Protein AF-A0A914Y4D6-F1 (afdb_monomer_lite)

Secondary structure (DSSP, 8-state):
--HHHHHHHHHHHHHHHHT-GGGTTTS-HHHHHHHHHHHHHHHTT----HHHHHHHHTTSTT--THHHHSEEEEE----------------------------------------PPP-------------EEEE-HHHHIIIIIHHHHHHHHHHHH-TTTTT--PPPPPPP---S--S-SSEEEETTEEE----TT-----SSPPP---TTS--TTTHHHHHHHHHHHTS-------

Foldseek 3Di:
DDPLLVLQLVLLLVCCVVPVVVQVVVADSVLSSLLSSCLSCVLVVVPDDSVNSVVVQCPDPPRDPCNFFWGFDDWDPDPPPPPPDPDDDDDDDDDDDDDDDDDDDDDDDDDDDDDDDDDDDDDDPDPPHTPTDTGGSVCCSVPPVCVSCVVVVCCSSCVPVPVDDDDRDDDDDPPPDPDDCWDDPDPPDIDHDDDPPDDDPDPDDDDDDDPVDDVVPCPVVVVVVVVVVPPPPPPDDD

Radius of gyration: 32.29 Å; chains: 1; bounding box: 92×54×81 Å

Sequence (238 aa):
MEEKARRKAWTLFEHIIRDESDLMRGRHIDQNIMCCLYIISKVSSINLPMHEILYHYRHQPQAVSRIYRNVLIAYSNSPTPATGDDGASRDSVSSVSQQSATNTTTAVLRSGSTMPAPGMTSAPPTPEPATAEYHDLITYYNRIFVKKVENFVKRLAFPEETNSRIPLLSVPTIRCNTLSPRRTITPTMIVTPLGSTQPPSSPSRPMRFQVNRSPAKDLHHINAVIRQSAQPYRIAPF

Organism: NCBI:txid310955

Structure (mmCIF, N/CA/C/O backbone):
data_AF-A0A914Y4D6-F1
#
_entry.id   AF-A0A914Y4D6-F1
#
loop_
_atom_site.group_PDB
_atom_site.id
_atom_site.type_symbol
_atom_site.label_atom_id
_atom_site.label_alt_id
_atom_site.label_comp_id
_atom_site.label_asym_id
_atom_site.label_entity_id
_atom_site.label_seq_id
_atom_site.pdbx_PDB_ins_code
_atom_site.Cartn_x
_atom_site.Cartn_y
_atom_site.Cartn_z
_atom_site.occupancy
_atom_site.B_iso_or_equiv
_atom_site.auth_seq_id
_atom_site.auth_comp_id
_atom_site.auth_asym_id
_atom_site.auth_atom_id
_atom_site.pdbx_PDB_model_num
ATOM 1 N N . MET A 1 1 ? 7.503 10.803 6.459 1.00 75.19 1 MET A N 1
ATOM 2 C CA . MET A 1 1 ? 6.401 10.149 7.203 1.00 75.19 1 MET A CA 1
ATOM 3 C C . MET A 1 1 ? 6.882 9.867 8.617 1.00 75.19 1 MET A C 1
ATOM 5 O O . MET A 1 1 ? 7.971 9.324 8.760 1.00 75.19 1 MET A O 1
ATOM 9 N N . GLU A 1 2 ? 6.112 10.260 9.631 1.00 86.25 2 GLU A N 1
ATOM 10 C CA . GLU A 1 2 ? 6.433 10.025 11.047 1.00 86.25 2 GLU A CA 1
ATOM 11 C C . GLU A 1 2 ? 6.490 8.521 11.376 1.00 86.25 2 GLU A C 1
ATOM 13 O O . GLU A 1 2 ? 5.819 7.705 10.736 1.00 86.25 2 GLU A O 1
ATOM 18 N N . GLU A 1 3 ? 7.259 8.131 12.394 1.00 88.38 3 GLU A N 1
ATOM 19 C CA . GLU A 1 3 ? 7.426 6.728 12.779 1.00 88.38 3 GLU A CA 1
ATOM 20 C C . GLU A 1 3 ? 6.101 6.034 13.136 1.00 88.38 3 GLU A C 1
ATOM 22 O O . GLU A 1 3 ? 5.875 4.890 12.726 1.00 88.38 3 GLU A O 1
ATOM 27 N N . LYS A 1 4 ? 5.192 6.721 13.836 1.00 89.12 4 LYS A N 1
ATOM 28 C CA . LYS A 1 4 ? 3.870 6.178 14.179 1.00 89.12 4 LYS A CA 1
ATOM 29 C C . LYS A 1 4 ? 3.040 5.877 12.928 1.00 89.12 4 LYS A C 1
ATOM 31 O O . LYS A 1 4 ? 2.466 4.794 12.822 1.00 89.12 4 LYS A O 1
ATOM 36 N N . ALA A 1 5 ? 3.025 6.791 11.957 1.00 91.38 5 ALA A N 1
ATOM 37 C CA . ALA A 1 5 ? 2.352 6.591 10.674 1.00 91.38 5 ALA A CA 1
ATOM 38 C C . ALA A 1 5 ? 2.997 5.452 9.868 1.00 91.38 5 ALA A C 1
ATOM 40 O O . ALA A 1 5 ? 2.290 4.614 9.314 1.00 91.38 5 ALA A O 1
ATOM 41 N N . ARG A 1 6 ? 4.330 5.337 9.887 1.00 92.12 6 ARG A N 1
ATOM 42 C CA . ARG A 1 6 ? 5.045 4.216 9.259 1.00 92.12 6 ARG A CA 1
ATOM 43 C C . ARG A 1 6 ? 4.629 2.866 9.854 1.00 92.12 6 ARG A C 1
ATOM 45 O O . ARG A 1 6 ? 4.367 1.929 9.105 1.00 92.12 6 ARG A O 1
ATOM 52 N N . ARG A 1 7 ? 4.518 2.762 11.184 1.00 93.12 7 ARG A N 1
ATOM 53 C CA . ARG A 1 7 ? 4.044 1.536 11.857 1.00 93.12 7 ARG A CA 1
ATOM 54 C C . ARG A 1 7 ? 2.579 1.231 11.540 1.00 93.12 7 ARG A C 1
ATOM 56 O O . ARG A 1 7 ? 2.245 0.071 11.319 1.00 93.12 7 ARG A O 1
ATOM 63 N N . LYS A 1 8 ? 1.713 2.248 11.447 1.00 94.31 8 LYS A N 1
ATOM 64 C CA . LYS A 1 8 ? 0.321 2.078 10.988 1.00 94.31 8 LYS A CA 1
ATOM 65 C C . LYS A 1 8 ? 0.253 1.557 9.548 1.00 94.31 8 LYS A C 1
ATOM 67 O O . LYS A 1 8 ? -0.469 0.602 9.293 1.00 94.31 8 LYS A O 1
ATOM 72 N N . ALA A 1 9 ? 1.038 2.124 8.630 1.00 95.75 9 ALA A N 1
ATOM 73 C CA . ALA A 1 9 ? 1.110 1.662 7.242 1.00 95.75 9 ALA A CA 1
ATOM 74 C C . ALA A 1 9 ? 1.593 0.214 7.142 1.00 95.75 9 ALA A C 1
ATOM 76 O O . ALA A 1 9 ? 1.011 -0.568 6.396 1.00 95.75 9 ALA A O 1
ATOM 77 N N . TRP A 1 10 ? 2.596 -0.159 7.940 1.00 95.94 10 TRP A N 1
ATOM 78 C CA . TRP A 1 10 ? 3.051 -1.543 8.034 1.00 95.94 10 TRP A CA 1
ATOM 79 C C . TRP A 1 10 ? 1.973 -2.482 8.593 1.00 95.94 10 TRP A C 1
ATOM 81 O O . TRP A 1 10 ? 1.716 -3.530 8.014 1.00 95.94 10 TRP A O 1
ATOM 91 N N . THR A 1 11 ? 1.295 -2.079 9.670 1.00 96.00 11 THR A N 1
ATOM 92 C CA . THR A 1 11 ? 0.218 -2.868 10.294 1.00 96.00 11 THR A CA 1
ATOM 93 C C . THR A 1 11 ? -0.946 -3.095 9.325 1.00 96.00 11 THR A C 1
ATOM 95 O O . THR A 1 11 ? -1.451 -4.205 9.206 1.00 96.00 11 THR A O 1
ATOM 98 N N . LEU A 1 12 ? -1.336 -2.060 8.574 1.00 97.19 12 LEU A N 1
ATOM 99 C CA . LEU A 1 12 ? -2.331 -2.177 7.510 1.00 97.19 12 LEU A CA 1
ATOM 100 C C . LEU A 1 12 ? -1.866 -3.123 6.399 1.00 97.19 12 LEU A C 1
ATOM 102 O O . LEU A 1 12 ? -2.631 -3.965 5.945 1.00 97.19 12 LEU A O 1
ATOM 106 N N . PHE A 1 13 ? -0.623 -2.983 5.950 1.00 97.69 13 PHE A N 1
ATOM 107 C CA . PHE A 1 13 ? -0.095 -3.818 4.882 1.00 97.69 13 PHE A CA 1
ATOM 108 C C . PHE A 1 13 ? -0.037 -5.302 5.270 1.00 97.69 13 PHE A C 1
ATOM 110 O O . PHE A 1 13 ? -0.376 -6.167 4.467 1.00 97.69 13 PHE A O 1
ATOM 117 N N . GLU A 1 14 ? 0.332 -5.600 6.512 1.00 95.94 14 GLU A N 1
ATOM 118 C CA . GLU A 1 14 ? 0.323 -6.964 7.033 1.00 95.94 14 GLU A CA 1
ATOM 119 C C . GLU A 1 14 ? -1.101 -7.546 7.097 1.00 95.94 14 GLU A C 1
ATOM 121 O O . GLU A 1 14 ? -1.318 -8.670 6.641 1.00 95.94 14 GLU A O 1
ATOM 126 N N . HIS A 1 15 ? -2.083 -6.763 7.559 1.00 96.31 15 HIS A N 1
ATOM 127 C CA . HIS A 1 15 ? -3.499 -7.144 7.511 1.00 96.31 15 HIS A CA 1
ATOM 128 C C . HIS A 1 15 ? -3.972 -7.434 6.079 1.00 96.31 15 HIS A C 1
ATOM 130 O O . HIS A 1 15 ? -4.677 -8.412 5.856 1.00 96.31 15 HIS A O 1
ATOM 136 N N . ILE A 1 16 ? -3.530 -6.656 5.084 1.00 97.38 16 ILE A N 1
ATOM 137 C CA . ILE A 1 16 ? -3.868 -6.918 3.677 1.00 97.38 16 ILE A CA 1
ATOM 138 C C . ILE A 1 16 ? -3.337 -8.273 3.210 1.00 97.38 16 ILE A C 1
ATOM 140 O O . ILE A 1 16 ? -4.048 -9.016 2.542 1.00 97.38 16 ILE A O 1
ATOM 144 N N . ILE A 1 17 ? -2.092 -8.604 3.555 1.00 96.19 17 ILE A N 1
ATOM 145 C CA . ILE A 1 17 ? -1.498 -9.884 3.161 1.00 96.19 17 ILE A CA 1
ATOM 146 C C . ILE A 1 17 ? -2.217 -11.057 3.841 1.00 96.19 17 ILE A C 1
ATOM 148 O O . ILE A 1 17 ? -2.388 -12.101 3.213 1.00 96.19 17 ILE A O 1
ATOM 152 N N . ARG A 1 18 ? -2.616 -10.900 5.108 1.00 95.12 18 ARG A N 1
ATOM 153 C CA . ARG A 1 18 ? -3.214 -11.976 5.907 1.00 95.12 18 ARG A CA 1
ATOM 154 C C . ARG A 1 18 ? -4.705 -12.172 5.638 1.00 95.12 18 ARG A C 1
ATOM 156 O O . ARG A 1 18 ? -5.130 -13.303 5.432 1.00 95.12 18 ARG A O 1
ATOM 163 N N . ASP A 1 19 ? -5.471 -11.087 5.650 1.00 95.38 19 ASP A N 1
ATOM 164 C CA . ASP A 1 19 ? -6.931 -11.120 5.761 1.00 95.38 19 ASP A CA 1
ATOM 165 C C . ASP A 1 19 ? -7.632 -10.600 4.489 1.00 95.38 19 ASP A C 1
ATOM 167 O O . ASP A 1 19 ? -8.683 -11.111 4.119 1.00 95.38 19 ASP A O 1
ATOM 171 N N . GLU A 1 20 ? -7.029 -9.655 3.754 1.00 95.94 20 GLU A N 1
ATOM 172 C CA . GLU A 1 20 ? -7.567 -9.111 2.486 1.00 95.94 20 GLU A CA 1
ATOM 173 C C . GLU A 1 20 ? -6.754 -9.572 1.262 1.00 95.94 20 GLU A C 1
ATOM 175 O O . GLU A 1 20 ? -6.434 -8.791 0.358 1.00 95.94 20 GLU A O 1
ATOM 180 N N . SER A 1 21 ? -6.416 -10.866 1.219 1.00 94.88 21 SER A N 1
ATOM 181 C CA . SER A 1 21 ? -5.538 -11.456 0.193 1.00 94.88 21 SER A CA 1
ATOM 182 C C . SER A 1 21 ? -6.037 -11.275 -1.254 1.00 94.88 21 SER A C 1
ATOM 184 O O . SER A 1 21 ? -5.236 -11.266 -2.192 1.00 94.88 21 SER A O 1
ATOM 186 N N . ASP A 1 22 ? -7.330 -11.009 -1.459 1.00 94.06 22 ASP A N 1
ATOM 187 C CA . ASP A 1 22 ? -7.900 -10.616 -2.756 1.00 94.06 22 ASP A CA 1
ATOM 188 C C . ASP A 1 22 ? -7.247 -9.354 -3.343 1.00 94.06 22 ASP A C 1
ATOM 190 O O . ASP A 1 22 ? -7.132 -9.208 -4.565 1.00 94.06 22 ASP A O 1
ATOM 194 N N . LEU A 1 23 ? -6.791 -8.421 -2.500 1.00 96.38 23 LEU A N 1
ATOM 195 C CA . LEU A 1 23 ? -6.058 -7.233 -2.947 1.00 96.38 23 LEU A CA 1
ATOM 196 C C . LEU A 1 23 ? -4.698 -7.598 -3.555 1.00 96.38 23 LEU A C 1
ATOM 198 O O . LEU A 1 23 ? -4.180 -6.846 -4.379 1.00 96.38 23 LEU A O 1
ATOM 202 N N . MET A 1 24 ? -4.147 -8.762 -3.212 1.00 96.69 24 MET A N 1
ATOM 203 C CA . MET A 1 24 ? -2.891 -9.281 -3.760 1.00 96.69 24 MET A CA 1
ATOM 204 C C . MET A 1 24 ? -3.100 -10.092 -5.046 1.00 96.69 24 MET A C 1
ATOM 206 O O . MET A 1 24 ? -2.188 -10.198 -5.867 1.00 96.69 24 MET A O 1
ATOM 210 N N . ARG A 1 25 ? -4.296 -10.654 -5.262 1.00 94.19 25 ARG A N 1
ATOM 211 C CA . ARG A 1 25 ? -4.576 -11.530 -6.407 1.00 94.19 25 ARG A CA 1
ATOM 212 C C . ARG A 1 25 ? -4.435 -10.786 -7.739 1.00 94.19 25 ARG A C 1
ATOM 214 O O . ARG A 1 25 ? -5.207 -9.881 -8.045 1.00 94.19 25 ARG A O 1
ATOM 221 N N . GLY A 1 26 ? -3.468 -11.210 -8.556 1.00 93.81 26 GLY A N 1
ATOM 222 C CA . GLY A 1 26 ? -3.199 -10.619 -9.876 1.00 93.81 26 GLY A CA 1
ATOM 223 C C . GLY A 1 26 ? -2.676 -9.178 -9.828 1.00 93.81 26 GLY A C 1
ATOM 224 O O . GLY A 1 26 ? -2.685 -8.490 -10.849 1.00 93.81 26 GLY A O 1
ATOM 225 N N . ARG A 1 27 ? -2.240 -8.710 -8.652 1.00 96.31 27 ARG A N 1
ATOM 226 C CA . ARG A 1 27 ? -1.751 -7.349 -8.412 1.00 96.31 27 ARG A CA 1
ATOM 227 C C . ARG A 1 27 ? -0.325 -7.370 -7.878 1.00 96.31 27 ARG A C 1
ATOM 229 O O . ARG A 1 27 ? 0.125 -8.331 -7.261 1.00 96.31 27 ARG A O 1
ATOM 236 N N . HIS A 1 28 ? 0.406 -6.296 -8.147 1.00 97.31 28 HIS A N 1
ATOM 237 C CA . HIS A 1 28 ? 1.783 -6.146 -7.700 1.00 97.31 28 HIS A CA 1
ATOM 238 C C . HIS A 1 28 ? 1.815 -5.687 -6.239 1.00 97.31 28 HIS A C 1
ATOM 240 O O . HIS A 1 28 ? 1.086 -4.774 -5.857 1.00 97.31 28 HIS A O 1
ATOM 246 N N . ILE A 1 29 ? 2.709 -6.256 -5.432 1.00 97.31 29 ILE A N 1
ATOM 247 C CA . ILE A 1 29 ? 2.857 -5.918 -4.009 1.00 97.31 29 ILE A CA 1
ATOM 248 C C . ILE A 1 29 ? 3.051 -4.410 -3.773 1.00 97.31 29 ILE A C 1
ATOM 250 O O . ILE A 1 29 ? 2.370 -3.822 -2.932 1.00 97.31 29 ILE A O 1
ATOM 254 N N . ASP A 1 30 ? 3.888 -3.762 -4.589 1.00 97.69 30 ASP A N 1
ATOM 255 C CA . ASP A 1 30 ? 4.139 -2.318 -4.503 1.00 97.69 30 ASP A CA 1
ATOM 256 C C . ASP A 1 30 ? 2.875 -1.465 -4.701 1.00 97.69 30 ASP A C 1
ATOM 258 O O . ASP A 1 30 ? 2.795 -0.381 -4.128 1.00 97.69 30 ASP A O 1
ATOM 262 N N . GLN A 1 31 ? 1.865 -1.936 -5.451 1.00 98.00 31 GLN A N 1
ATOM 263 C CA . GLN A 1 31 ? 0.586 -1.220 -5.596 1.00 98.00 31 GLN A CA 1
ATOM 264 C C . GLN A 1 31 ? -0.093 -1.082 -4.233 1.00 98.00 31 GLN A C 1
ATOM 266 O O . GLN A 1 31 ? -0.465 0.019 -3.829 1.00 98.00 31 GLN A O 1
ATOM 271 N N . ASN A 1 32 ? -0.182 -2.188 -3.491 1.00 98.19 32 ASN A N 1
ATOM 272 C CA . ASN A 1 32 ? -0.775 -2.199 -2.159 1.00 98.19 32 ASN A CA 1
ATOM 273 C C . ASN A 1 32 ? 0.080 -1.419 -1.153 1.00 98.19 32 ASN A C 1
ATOM 275 O O . ASN A 1 32 ? -0.476 -0.664 -0.361 1.00 98.19 32 ASN A O 1
ATOM 279 N N . ILE A 1 33 ? 1.414 -1.505 -1.227 1.00 97.62 33 ILE A N 1
ATOM 280 C CA . ILE A 1 33 ? 2.306 -0.707 -0.365 1.00 97.62 33 ILE A CA 1
ATOM 281 C C . ILE A 1 33 ? 2.092 0.796 -0.598 1.00 97.62 33 ILE A C 1
ATOM 283 O O . ILE A 1 33 ? 1.900 1.542 0.364 1.00 97.62 33 ILE A O 1
ATOM 287 N N . MET A 1 34 ? 2.079 1.255 -1.854 1.00 98.12 34 MET A N 1
ATOM 288 C CA . MET A 1 34 ? 1.842 2.666 -2.182 1.00 98.12 34 MET A CA 1
ATOM 289 C C . MET A 1 34 ? 0.457 3.135 -1.710 1.00 98.12 34 MET A C 1
ATOM 291 O O . MET A 1 34 ? 0.343 4.214 -1.126 1.00 98.12 34 MET A O 1
ATOM 295 N N . CYS A 1 35 ? -0.584 2.311 -1.876 1.00 98.38 35 CYS A N 1
ATOM 296 C CA . CYS A 1 35 ? -1.924 2.613 -1.371 1.00 98.38 35 CYS A CA 1
ATOM 297 C C . CYS A 1 35 ? -1.989 2.670 0.169 1.00 98.38 35 CYS A C 1
ATOM 299 O O . CYS A 1 35 ? -2.630 3.577 0.707 1.00 98.38 35 CYS A O 1
ATOM 301 N N . CYS A 1 36 ? -1.289 1.780 0.885 1.00 98.00 36 CYS A N 1
ATOM 302 C CA . CYS A 1 36 ? -1.156 1.834 2.347 1.00 98.00 36 CYS A CA 1
ATOM 303 C C . CYS A 1 36 ? -0.508 3.142 2.805 1.00 98.00 36 CYS A C 1
ATOM 305 O O . CYS A 1 36 ? -1.011 3.804 3.715 1.00 98.00 36 CYS A O 1
ATOM 307 N N . LEU A 1 37 ? 0.597 3.538 2.164 1.00 97.12 37 LEU A N 1
ATOM 308 C CA . LEU A 1 37 ? 1.277 4.796 2.473 1.00 97.12 37 LEU A CA 1
ATOM 309 C C . LEU A 1 37 ? 0.354 5.994 2.244 1.00 97.12 37 LEU A C 1
ATOM 311 O O . LEU A 1 37 ? 0.339 6.914 3.064 1.00 97.12 37 LEU A O 1
ATOM 315 N N . TYR A 1 38 ? -0.439 5.970 1.172 1.00 97.56 38 TYR A N 1
ATOM 316 C CA . TYR A 1 38 ? -1.355 7.055 0.845 1.00 97.56 38 TYR A CA 1
ATOM 317 C C . TYR A 1 38 ? -2.502 7.172 1.857 1.00 97.56 38 TYR A C 1
ATOM 319 O O . TYR A 1 38 ? -2.686 8.236 2.449 1.00 97.56 38 TYR A O 1
ATOM 327 N N . ILE A 1 39 ? -3.242 6.089 2.129 1.00 96.94 39 ILE A N 1
ATOM 328 C CA . ILE A 1 39 ? -4.394 6.154 3.044 1.00 96.94 39 ILE A CA 1
ATOM 329 C C . ILE A 1 39 ? -3.978 6.516 4.470 1.00 96.94 39 ILE A C 1
ATOM 331 O O . ILE A 1 39 ? -4.639 7.333 5.109 1.00 96.94 39 ILE A O 1
ATOM 335 N N . ILE A 1 40 ? -2.851 5.979 4.948 1.00 95.88 40 ILE A N 1
ATOM 336 C CA . ILE A 1 40 ? -2.348 6.283 6.288 1.00 95.88 40 ILE A CA 1
ATOM 337 C C . ILE A 1 40 ? -1.865 7.728 6.380 1.00 95.88 40 ILE A C 1
ATOM 339 O O . ILE A 1 40 ? -2.120 8.386 7.389 1.00 95.88 40 ILE A O 1
ATOM 343 N N . SER A 1 41 ? -1.236 8.253 5.326 1.00 94.44 41 SER A N 1
ATOM 344 C CA . SER A 1 41 ? -0.888 9.675 5.250 1.00 94.44 41 SER A CA 1
ATOM 345 C C . SER A 1 41 ? -2.115 10.583 5.346 1.00 94.44 41 SER A C 1
ATOM 347 O O . SER A 1 41 ? -2.038 11.610 6.021 1.00 94.44 41 SER A O 1
ATOM 349 N N . LYS A 1 42 ? -3.237 10.204 4.712 1.00 93.00 42 LYS A N 1
ATOM 350 C CA . LYS A 1 42 ? -4.494 10.967 4.777 1.00 93.00 42 LYS A CA 1
ATOM 351 C C . LYS A 1 42 ? -5.095 10.966 6.180 1.00 93.00 42 LYS A C 1
ATOM 353 O O . LYS A 1 42 ? -5.360 12.033 6.716 1.00 93.00 42 LYS A O 1
ATOM 358 N N . VAL A 1 43 ? -5.266 9.796 6.800 1.00 92.44 43 VAL A N 1
ATOM 359 C CA . VAL A 1 43 ? -5.892 9.705 8.140 1.00 92.44 43 VAL A CA 1
ATOM 360 C C . VAL A 1 43 ? -4.983 10.187 9.273 1.00 92.44 43 VAL A C 1
ATOM 362 O O . VAL A 1 43 ? -5.461 10.435 10.372 1.00 92.44 43 VAL A O 1
ATOM 365 N N . SER A 1 44 ? -3.676 10.311 9.028 1.00 90.31 44 SER A N 1
ATOM 366 C CA . SER A 1 44 ? -2.721 10.871 9.998 1.00 90.31 44 SER A CA 1
ATOM 367 C C . SER A 1 44 ? -2.484 12.373 9.803 1.00 90.31 44 SER A C 1
ATOM 369 O O . SER A 1 44 ? -1.566 12.909 10.413 1.00 90.31 44 SER A O 1
ATOM 371 N N . SER A 1 45 ? -3.243 13.042 8.924 1.00 86.31 45 SER A N 1
ATOM 372 C CA . SER A 1 45 ? -3.099 14.474 8.603 1.00 86.31 45 SER A CA 1
ATOM 373 C C . SER A 1 45 ? -1.698 14.897 8.124 1.00 86.31 45 SER A C 1
ATOM 375 O O . SER A 1 45 ? -1.348 16.070 8.180 1.00 86.31 45 SER A O 1
ATOM 377 N N . ILE A 1 46 ? -0.899 13.953 7.608 1.00 86.56 46 ILE A N 1
ATOM 378 C CA . ILE A 1 46 ? 0.420 14.217 6.997 1.00 86.56 46 ILE A CA 1
ATOM 379 C C . ILE A 1 46 ? 0.243 14.750 5.563 1.00 86.56 46 ILE A C 1
ATOM 381 O O . ILE A 1 46 ? 1.137 15.398 5.031 1.00 86.56 46 ILE A O 1
ATOM 385 N N . ASN A 1 47 ? -0.914 14.486 4.939 1.00 83.62 47 ASN A N 1
ATOM 386 C CA . ASN A 1 47 ? -1.299 14.980 3.610 1.00 83.62 47 ASN A CA 1
ATOM 387 C C . ASN A 1 47 ? -0.276 14.694 2.494 1.00 83.62 47 ASN A C 1
ATOM 389 O O . ASN A 1 47 ? -0.114 15.494 1.581 1.00 83.62 47 ASN A O 1
ATOM 393 N N . LEU A 1 48 ? 0.389 13.534 2.526 1.00 91.94 48 LEU A N 1
ATOM 394 C CA . LEU A 1 48 ? 1.284 13.100 1.450 1.00 91.94 48 LEU A CA 1
ATOM 395 C C . LEU A 1 48 ? 0.468 12.740 0.190 1.00 91.94 48 LEU A C 1
ATOM 397 O O . LEU A 1 48 ? -0.278 11.753 0.220 1.00 91.94 48 LEU A O 1
ATOM 401 N N . PRO A 1 49 ? 0.573 13.497 -0.918 1.00 94.94 49 PRO A N 1
ATOM 402 C CA . PRO A 1 49 ? -0.212 13.228 -2.114 1.00 94.94 49 PRO A CA 1
ATOM 403 C C . PRO A 1 49 ? 0.346 12.026 -2.892 1.00 94.94 49 PRO A C 1
ATOM 405 O O . PRO A 1 49 ? 1.530 11.695 -2.819 1.00 94.94 49 PRO A O 1
ATOM 408 N N . MET A 1 50 ? -0.508 11.379 -3.693 1.00 95.88 50 MET A N 1
ATOM 409 C CA . MET A 1 50 ? -0.127 10.174 -4.446 1.00 95.88 50 MET A CA 1
ATOM 410 C C . MET A 1 50 ? 1.046 10.425 -5.411 1.00 95.88 50 MET A C 1
ATOM 412 O O . MET A 1 50 ? 1.879 9.544 -5.603 1.00 95.88 50 MET A O 1
ATOM 416 N N . HIS A 1 51 ? 1.148 11.620 -6.006 1.00 96.81 51 HIS A N 1
ATOM 417 C CA . HIS A 1 51 ? 2.227 11.925 -6.952 1.00 96.81 51 HIS A CA 1
ATOM 418 C C . HIS A 1 51 ? 3.616 11.918 -6.294 1.00 96.81 51 HIS A C 1
ATOM 420 O O . HIS A 1 51 ? 4.550 11.424 -6.920 1.00 96.81 51 HIS A O 1
ATOM 426 N N . GLU A 1 52 ? 3.739 12.360 -5.038 1.00 97.00 52 GLU A N 1
ATOM 427 C CA . GLU A 1 52 ? 4.993 12.317 -4.268 1.00 97.00 52 GLU A CA 1
ATOM 428 C C . GLU A 1 52 ? 5.399 10.875 -3.941 1.00 97.00 52 GLU A C 1
ATOM 430 O O . GLU A 1 52 ? 6.558 10.483 -4.093 1.00 97.00 52 GLU A O 1
ATOM 435 N N . ILE A 1 53 ? 4.426 10.034 -3.574 1.00 97.25 53 ILE A N 1
ATOM 436 C CA . ILE A 1 53 ? 4.658 8.596 -3.362 1.00 97.25 53 ILE A CA 1
ATOM 437 C C . ILE A 1 53 ? 5.183 7.960 -4.655 1.00 97.25 53 ILE A C 1
ATOM 439 O O . ILE A 1 53 ? 6.187 7.245 -4.639 1.00 97.25 53 ILE A O 1
ATOM 443 N N . LEU A 1 54 ? 4.546 8.264 -5.789 1.00 97.75 54 LEU A N 1
ATOM 444 C CA . LEU A 1 54 ? 4.972 7.780 -7.102 1.00 97.75 54 LEU A CA 1
ATOM 445 C C . LEU A 1 54 ? 6.342 8.339 -7.516 1.00 97.75 54 LEU A C 1
ATOM 447 O O . LEU A 1 54 ? 7.105 7.639 -8.180 1.00 97.75 54 LEU A O 1
ATOM 451 N N . TYR A 1 55 ? 6.668 9.586 -7.163 1.00 97.56 55 TYR A N 1
ATOM 452 C CA . TYR A 1 55 ? 7.974 10.193 -7.425 1.00 97.56 55 TYR A CA 1
ATOM 453 C C . TYR A 1 55 ? 9.092 9.404 -6.736 1.00 97.56 5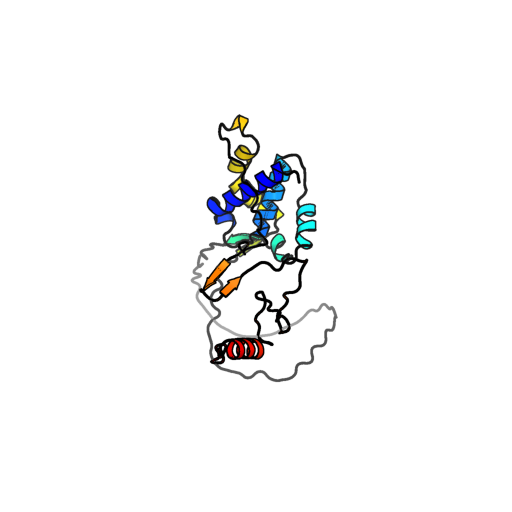5 TYR A C 1
ATOM 455 O O . TYR A 1 55 ? 10.023 8.949 -7.404 1.00 97.56 55 TYR A O 1
ATOM 463 N N . HIS A 1 56 ? 8.966 9.142 -5.434 1.00 97.12 56 HIS A N 1
ATOM 464 C CA . HIS A 1 56 ? 9.951 8.344 -4.702 1.00 97.12 56 HIS A CA 1
ATOM 465 C C . HIS A 1 56 ? 9.998 6.887 -5.161 1.00 97.12 56 HIS A C 1
ATOM 467 O O . HIS A 1 56 ? 11.081 6.307 -5.236 1.00 97.12 56 HIS A O 1
ATOM 473 N N . TYR A 1 57 ? 8.851 6.301 -5.512 1.00 97.88 57 TYR A N 1
ATOM 474 C CA . TYR A 1 57 ? 8.796 4.935 -6.022 1.00 97.88 57 TYR A CA 1
ATOM 475 C C . TYR A 1 57 ? 9.663 4.751 -7.274 1.00 97.88 57 TYR A C 1
ATOM 477 O O . TYR A 1 57 ? 10.434 3.803 -7.341 1.00 97.88 57 TYR A O 1
ATOM 485 N N . ARG A 1 58 ? 9.617 5.691 -8.228 1.00 97.88 58 ARG A N 1
ATOM 486 C CA . ARG A 1 58 ? 10.383 5.620 -9.491 1.00 97.88 58 ARG A CA 1
ATOM 487 C C . ARG A 1 58 ? 11.905 5.574 -9.316 1.00 97.88 58 ARG A C 1
ATOM 489 O O . ARG A 1 58 ? 12.590 5.179 -10.250 1.00 97.88 58 ARG A O 1
ATOM 496 N N . HIS A 1 59 ? 12.420 5.963 -8.153 1.00 96.19 59 HIS A N 1
ATOM 497 C CA . HIS A 1 59 ? 13.852 5.938 -7.846 1.00 96.19 59 HIS A CA 1
ATOM 498 C C . HIS A 1 59 ? 14.312 4.613 -7.214 1.00 96.19 59 HIS A C 1
ATOM 500 O O . HIS A 1 59 ? 15.490 4.459 -6.895 1.00 96.19 59 HIS A O 1
ATOM 506 N N . GLN A 1 60 ? 13.404 3.657 -7.005 1.00 95.56 60 GLN A N 1
ATOM 507 C CA . GLN A 1 60 ? 13.746 2.340 -6.475 1.00 95.56 60 GLN A CA 1
ATOM 508 C C . GLN A 1 60 ? 14.231 1.409 -7.599 1.00 95.56 60 GLN A C 1
ATOM 510 O O . GLN A 1 60 ? 13.714 1.473 -8.714 1.00 95.56 60 GLN A O 1
ATOM 515 N N . PRO A 1 61 ? 15.197 0.513 -7.330 1.00 94.06 61 PRO A N 1
ATOM 516 C CA . PRO A 1 61 ? 15.825 -0.313 -8.365 1.00 94.06 61 PRO A CA 1
ATOM 517 C C . PRO A 1 61 ? 14.854 -1.269 -9.072 1.00 94.06 61 PRO A C 1
ATOM 519 O O . PRO A 1 61 ? 15.070 -1.614 -10.229 1.00 94.06 61 PRO A O 1
ATOM 522 N N . GLN A 1 62 ? 13.789 -1.696 -8.393 1.00 92.56 62 GLN A N 1
ATOM 523 C CA . GLN A 1 62 ? 12.763 -2.585 -8.937 1.00 92.56 62 GLN A CA 1
ATOM 524 C C . GLN A 1 62 ? 11.585 -1.847 -9.598 1.00 92.56 62 GLN A C 1
ATOM 526 O O . GLN A 1 62 ? 10.641 -2.491 -10.052 1.00 92.56 62 GLN A O 1
ATOM 531 N N . ALA A 1 63 ? 11.590 -0.512 -9.623 1.00 96.38 63 ALA A N 1
ATOM 532 C CA . ALA A 1 63 ? 10.430 0.266 -10.036 1.00 96.38 63 ALA A CA 1
ATOM 533 C C . ALA A 1 63 ? 10.180 0.205 -11.548 1.00 96.38 63 ALA A C 1
ATOM 535 O O . ALA A 1 63 ? 11.044 0.525 -12.363 1.00 96.38 63 ALA A O 1
ATOM 536 N N . VAL A 1 64 ? 8.943 -0.132 -11.928 1.00 96.69 64 VAL A N 1
ATOM 537 C CA . VAL A 1 64 ? 8.502 -0.212 -13.329 1.00 96.69 64 VAL A CA 1
ATOM 538 C C . VAL A 1 64 ? 7.220 0.595 -13.522 1.00 96.69 64 VAL A C 1
ATOM 540 O O . VAL A 1 64 ? 6.289 0.508 -12.724 1.00 96.69 64 VAL A O 1
ATOM 543 N N . SER A 1 65 ? 7.125 1.367 -14.609 1.00 97.38 65 SER A N 1
ATOM 544 C CA . SER A 1 65 ? 5.976 2.256 -14.856 1.00 97.38 65 SER A CA 1
ATOM 545 C C . SER A 1 65 ? 4.634 1.526 -14.971 1.00 97.38 65 SER A C 1
ATOM 547 O O . SER A 1 65 ? 3.618 2.026 -14.483 1.00 97.38 65 SER A O 1
ATOM 549 N N . ARG A 1 66 ? 4.629 0.314 -15.545 1.00 97.25 66 ARG A N 1
ATOM 550 C CA . ARG A 1 66 ? 3.443 -0.554 -15.648 1.00 97.25 66 ARG A CA 1
ATOM 551 C C . ARG A 1 66 ? 2.799 -0.825 -14.285 1.00 97.25 66 ARG A C 1
ATOM 553 O O . ARG A 1 66 ? 1.584 -0.954 -14.224 1.00 97.25 66 ARG A O 1
ATOM 560 N N . ILE A 1 67 ? 3.582 -0.844 -13.202 1.00 97.81 67 ILE A N 1
ATOM 561 C CA . ILE A 1 67 ? 3.098 -1.165 -11.852 1.00 97.81 67 ILE A CA 1
ATOM 562 C C . ILE A 1 67 ? 2.063 -0.147 -11.365 1.00 97.81 67 ILE A C 1
ATOM 564 O O . ILE A 1 67 ? 1.103 -0.552 -10.723 1.00 97.81 67 ILE A O 1
ATOM 568 N N . TYR A 1 68 ? 2.198 1.141 -11.691 1.00 97.81 68 TYR A N 1
ATOM 569 C CA . TYR A 1 68 ? 1.220 2.166 -11.290 1.00 97.81 68 TYR A CA 1
ATOM 570 C C . TYR A 1 68 ? 0.315 2.656 -12.429 1.00 97.81 68 TYR A C 1
ATOM 572 O O . TYR A 1 68 ? -0.658 3.357 -12.160 1.00 97.81 68 TYR A O 1
ATOM 580 N N . ARG A 1 69 ? 0.622 2.317 -13.689 1.00 97.94 69 ARG A N 1
ATOM 581 C CA . ARG A 1 69 ? -0.215 2.661 -14.853 1.00 97.94 69 ARG A CA 1
ATOM 582 C C . ARG A 1 69 ? -1.259 1.595 -15.189 1.00 97.94 69 ARG A C 1
ATOM 584 O O . ARG A 1 69 ? -2.336 1.954 -15.643 1.00 97.94 69 ARG A O 1
ATOM 591 N N . ASN A 1 70 ? -0.949 0.316 -14.958 1.00 97.31 70 ASN A N 1
ATOM 592 C CA . ASN A 1 70 ? -1.788 -0.811 -15.366 1.00 97.31 70 ASN A CA 1
ATOM 593 C C . ASN A 1 70 ? -2.025 -1.737 -14.165 1.00 97.31 70 ASN A C 1
ATOM 595 O O . ASN A 1 70 ? -1.393 -2.785 -14.013 1.00 97.31 70 ASN A O 1
ATOM 599 N N . VAL A 1 71 ? -2.937 -1.325 -13.297 1.00 97.81 71 VAL A N 1
ATOM 600 C CA . VAL A 1 71 ? -3.387 -2.045 -12.109 1.00 97.81 71 VAL A CA 1
ATOM 601 C C . VAL A 1 71 ? -4.685 -2.774 -12.422 1.00 97.81 71 VAL A C 1
ATOM 603 O O . VAL A 1 71 ? -5.635 -2.181 -12.924 1.00 97.81 71 VAL A O 1
ATOM 606 N N . LEU A 1 72 ? -4.724 -4.069 -12.124 1.00 97.00 72 LEU A N 1
ATOM 607 C CA . LEU A 1 72 ? -5.892 -4.909 -12.356 1.00 97.00 72 LEU A CA 1
ATOM 608 C C . LEU A 1 72 ? -7.081 -4.454 -11.492 1.00 97.00 72 LEU A C 1
ATOM 610 O O . LEU A 1 72 ? -6.967 -4.374 -10.262 1.00 97.00 72 LEU A O 1
ATOM 614 N N . ILE A 1 73 ? -8.227 -4.220 -12.134 1.00 95.06 73 ILE A N 1
ATOM 615 C CA . ILE A 1 73 ? -9.493 -3.849 -11.489 1.00 95.06 73 ILE A CA 1
ATOM 616 C C . ILE A 1 73 ? -10.453 -5.036 -11.453 1.00 95.06 73 ILE A C 1
ATOM 618 O O . ILE A 1 73 ? -10.891 -5.424 -10.370 1.00 95.06 73 ILE A O 1
ATOM 622 N N . ALA A 1 74 ? -10.746 -5.632 -12.607 1.00 88.69 74 ALA A N 1
ATOM 623 C CA . ALA A 1 74 ? -11.709 -6.719 -12.730 1.00 88.69 74 ALA A CA 1
ATOM 624 C C . ALA A 1 74 ? -11.258 -7.745 -13.775 1.00 88.69 74 ALA A C 1
ATOM 626 O O . ALA A 1 74 ? -10.588 -7.410 -14.750 1.00 88.69 74 ALA A O 1
ATOM 627 N N . TYR A 1 75 ? -11.660 -8.998 -13.576 1.00 82.00 75 TYR A N 1
ATOM 628 C CA . TYR A 1 75 ? -11.663 -9.998 -14.638 1.00 82.00 75 TYR A CA 1
ATOM 629 C C . TYR A 1 75 ? -13.051 -9.968 -15.271 1.00 82.00 75 TYR A C 1
ATOM 631 O O . TYR A 1 75 ? -14.046 -10.098 -14.554 1.00 82.00 75 TYR A O 1
ATOM 639 N N . SER A 1 76 ? -13.145 -9.775 -16.586 1.00 71.38 76 SER A N 1
ATOM 640 C CA . SER A 1 76 ? -14.428 -9.914 -17.268 1.00 71.38 76 SER A CA 1
ATOM 641 C C . SER A 1 76 ? -14.858 -11.384 -17.224 1.00 71.38 76 SER A C 1
ATOM 643 O O . SER A 1 76 ? -14.370 -12.210 -17.996 1.00 71.38 76 SER A O 1
ATOM 645 N N . ASN A 1 77 ? -15.794 -11.724 -16.347 1.00 56.72 77 ASN A N 1
ATOM 646 C CA . ASN A 1 77 ? -16.588 -12.932 -16.522 1.00 56.72 77 ASN A CA 1
ATOM 647 C C . ASN A 1 77 ? -17.736 -12.574 -17.469 1.00 56.72 77 ASN A C 1
ATOM 649 O O . ASN A 1 77 ? -18.833 -12.272 -17.008 1.00 56.72 77 ASN A O 1
ATOM 653 N N . SER A 1 78 ? -17.494 -12.545 -18.779 1.00 46.53 78 SER A N 1
ATOM 654 C CA . SER A 1 78 ? -18.594 -12.529 -19.744 1.00 46.53 78 SER A CA 1
ATOM 655 C C . SER A 1 78 ? -18.865 -13.966 -20.201 1.00 46.53 78 SER A C 1
ATOM 657 O O . SER A 1 78 ? -18.055 -14.509 -20.955 1.00 46.53 78 SER A O 1
ATOM 659 N N . PRO A 1 79 ? -19.986 -14.593 -19.797 1.00 48.53 79 PRO A N 1
ATOM 660 C CA . PRO A 1 79 ? -20.606 -15.599 -20.639 1.00 48.53 79 PRO A CA 1
ATOM 661 C C . PRO A 1 79 ? -21.096 -14.854 -21.878 1.00 48.53 79 PRO A C 1
ATOM 663 O O . PRO A 1 79 ? -21.988 -14.013 -21.786 1.00 48.53 79 PRO A O 1
ATOM 666 N N . THR A 1 80 ? -20.470 -15.091 -23.025 1.00 47.22 80 THR A N 1
ATOM 667 C CA . THR A 1 80 ? -21.027 -14.685 -24.314 1.00 47.22 80 THR A CA 1
ATOM 668 C C . THR A 1 80 ? -22.429 -15.297 -24.425 1.00 47.22 80 THR A C 1
ATOM 670 O O . THR A 1 80 ? -22.541 -16.524 -24.415 1.00 47.22 80 THR A O 1
ATOM 673 N N . PRO A 1 81 ? -23.515 -14.506 -24.520 1.00 44.97 81 PRO A N 1
ATOM 674 C CA . PRO A 1 81 ? -24.760 -15.046 -25.023 1.00 44.97 81 PRO A CA 1
ATOM 675 C C . PRO A 1 81 ? -24.497 -15.348 -26.495 1.00 44.97 81 PRO A C 1
ATOM 677 O O . PRO A 1 81 ? -24.288 -14.438 -27.294 1.00 44.97 81 PRO A O 1
ATOM 680 N N . ALA A 1 82 ? -24.421 -16.631 -26.835 1.00 46.16 82 ALA A N 1
ATOM 681 C CA . ALA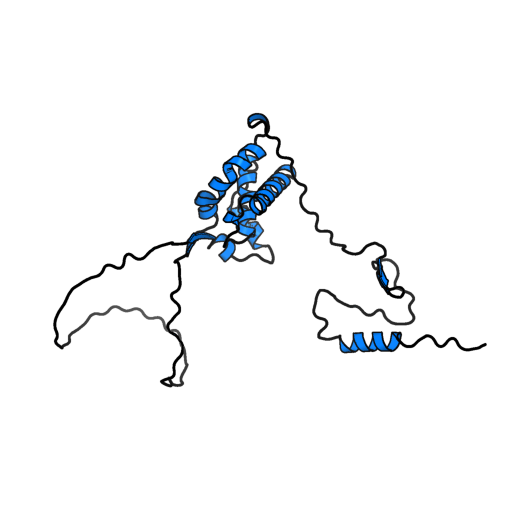 A 1 82 ? -24.502 -17.061 -28.216 1.00 46.16 82 ALA A CA 1
ATOM 682 C C . ALA A 1 82 ? -25.878 -16.625 -28.732 1.00 46.16 82 ALA A C 1
ATOM 684 O O . ALA A 1 82 ? -26.887 -17.269 -28.451 1.00 46.16 82 ALA A O 1
ATOM 685 N N . THR A 1 83 ? -25.935 -15.494 -29.429 1.00 47.28 83 THR A N 1
ATOM 686 C CA . THR A 1 83 ? -27.050 -15.187 -30.316 1.00 47.28 83 THR A CA 1
ATOM 687 C C . THR A 1 83 ? -27.008 -16.248 -31.409 1.00 47.28 83 THR A C 1
ATOM 689 O O . THR A 1 83 ? -26.180 -16.188 -32.315 1.00 47.28 83 THR A O 1
ATOM 692 N N . GLY A 1 84 ? -27.833 -17.283 -31.254 1.00 48.22 84 GLY A N 1
ATOM 693 C CA . GLY A 1 84 ? -28.205 -18.154 -32.355 1.00 48.22 84 GLY A CA 1
ATOM 694 C C . GLY A 1 84 ? -28.980 -17.310 -33.353 1.00 48.22 84 GLY A C 1
ATOM 695 O O . GLY A 1 84 ? -30.080 -16.858 -33.043 1.00 48.22 84 GLY A O 1
ATOM 696 N N . ASP A 1 85 ? -28.367 -17.042 -34.499 1.00 45.22 85 ASP A N 1
ATOM 697 C CA . ASP A 1 85 ? -29.057 -16.498 -35.659 1.00 45.22 85 ASP A CA 1
ATOM 698 C C . ASP A 1 85 ? -29.336 -17.664 -36.613 1.00 45.22 85 ASP A C 1
ATOM 700 O O . ASP A 1 85 ? -28.453 -18.147 -37.325 1.00 45.22 85 ASP A O 1
ATOM 704 N N . ASP A 1 86 ? -30.563 -18.175 -36.529 1.00 48.19 86 ASP A N 1
ATOM 705 C CA . ASP A 1 86 ? -31.173 -19.033 -37.537 1.00 48.19 86 ASP A CA 1
ATOM 706 C C . ASP A 1 86 ? -31.559 -18.153 -38.735 1.00 48.19 86 ASP A C 1
ATOM 708 O O . ASP A 1 86 ? -32.528 -17.397 -38.677 1.00 48.19 86 ASP A O 1
ATOM 712 N N . GLY A 1 87 ? -30.833 -18.267 -39.847 1.00 40.84 87 GLY A N 1
ATOM 713 C CA . GLY A 1 87 ? -31.107 -17.450 -41.029 1.00 40.84 87 GLY A CA 1
ATOM 714 C C . GLY A 1 87 ? -30.540 -18.042 -42.310 1.00 40.84 87 GLY A C 1
ATOM 715 O O . GLY A 1 87 ? -29.402 -17.788 -42.688 1.00 40.84 87 GLY A O 1
ATOM 716 N N . ALA A 1 88 ? -31.348 -18.853 -42.984 1.00 47.00 88 ALA A N 1
ATOM 717 C CA . ALA A 1 88 ? -31.035 -19.489 -44.253 1.00 47.00 88 ALA A CA 1
ATOM 718 C C . ALA A 1 88 ? -30.747 -18.497 -45.405 1.00 47.00 88 ALA A C 1
ATOM 720 O O . ALA A 1 88 ? -31.319 -17.414 -45.460 1.00 47.00 88 ALA A O 1
ATOM 721 N N . SER A 1 89 ? -30.039 -19.020 -46.423 1.00 44.12 89 SER A N 1
ATOM 722 C CA . SER A 1 89 ? -30.352 -18.871 -47.860 1.00 44.12 89 SER A CA 1
ATOM 723 C C . SER A 1 89 ? -29.580 -17.846 -48.734 1.00 44.12 89 SER A C 1
ATOM 725 O O . SER A 1 89 ? -29.865 -16.657 -48.714 1.00 44.12 89 SER A O 1
ATOM 727 N N . ARG A 1 90 ? -28.817 -18.426 -49.689 1.00 46.03 90 ARG A N 1
ATOM 728 C CA . ARG A 1 90 ? -28.655 -18.079 -51.133 1.00 46.03 90 ARG A CA 1
ATOM 729 C C . ARG A 1 90 ? -27.663 -16.979 -51.576 1.00 46.03 90 ARG A C 1
ATOM 731 O O . ARG A 1 90 ? -27.960 -15.799 -51.543 1.00 46.03 90 ARG A O 1
ATOM 738 N N . ASP A 1 91 ? -26.535 -17.470 -52.097 1.00 35.31 91 ASP A N 1
ATOM 739 C CA . ASP A 1 91 ? -26.009 -17.368 -53.479 1.00 35.31 91 ASP A CA 1
ATOM 740 C C . ASP A 1 91 ? -25.754 -16.021 -54.211 1.00 35.31 91 ASP A C 1
ATOM 742 O O . ASP A 1 91 ? -26.581 -15.119 -54.230 1.00 35.31 91 ASP A O 1
ATOM 746 N N . SER A 1 92 ? -24.657 -16.049 -54.993 1.00 42.00 92 SER A N 1
ATOM 747 C CA . SER A 1 92 ? -24.332 -15.275 -56.219 1.00 42.00 92 SER A CA 1
ATOM 748 C C . SER A 1 92 ? -23.591 -13.909 -56.188 1.00 42.00 92 SER A C 1
ATOM 750 O O . SER A 1 92 ? -24.154 -12.847 -55.965 1.00 42.00 92 SER A O 1
ATOM 752 N N . VAL A 1 93 ? -22.295 -14.004 -56.535 1.00 35.19 93 VAL A N 1
ATOM 753 C CA . VAL A 1 93 ? -21.446 -13.294 -57.538 1.00 35.19 93 VAL A CA 1
ATOM 754 C C . VAL A 1 93 ? -21.546 -11.779 -57.887 1.00 35.19 93 VAL A C 1
ATOM 756 O O . VAL A 1 93 ? -22.545 -11.279 -58.383 1.00 35.19 93 VAL A O 1
ATOM 759 N N . SER A 1 94 ? -20.345 -11.165 -57.873 1.00 32.22 94 SER A N 1
ATOM 760 C CA . SER A 1 94 ? -19.727 -10.216 -58.840 1.00 32.22 94 SER A CA 1
ATOM 761 C C . SER A 1 94 ? -19.972 -8.686 -58.848 1.00 32.22 94 SER A C 1
ATOM 763 O O . SER A 1 94 ? -21.061 -8.186 -59.091 1.00 32.22 94 SER A O 1
ATOM 765 N N . SER A 1 95 ? -18.813 -7.994 -58.868 1.00 32.50 95 SER A N 1
ATOM 766 C CA . SER A 1 95 ? -18.406 -6.798 -59.652 1.00 32.50 95 SER A CA 1
ATOM 767 C C . SER A 1 95 ? -18.368 -5.381 -59.023 1.00 32.50 95 SER A C 1
ATOM 769 O O . SER A 1 95 ? -19.373 -4.718 -58.825 1.00 32.50 95 SER A O 1
ATOM 771 N N . VAL A 1 96 ? -17.119 -4.933 -58.780 1.00 32.78 96 VAL A N 1
ATOM 772 C CA . VAL A 1 96 ? -16.444 -3.669 -59.189 1.00 32.78 96 VAL A CA 1
ATOM 773 C C . VAL A 1 96 ? -17.219 -2.339 -59.145 1.00 32.78 96 VAL A C 1
ATOM 775 O O . VAL A 1 96 ? -18.086 -2.108 -59.977 1.00 32.78 96 VAL A O 1
ATOM 778 N N . SER A 1 97 ? -16.733 -1.369 -58.346 1.00 35.94 97 SER A N 1
ATOM 779 C CA . SER A 1 97 ? -16.117 -0.090 -58.807 1.00 35.94 97 SER A CA 1
ATOM 780 C C . SER A 1 97 ? -15.800 0.898 -57.655 1.00 35.94 97 SER A C 1
ATOM 782 O O . SER A 1 97 ? -16.613 1.065 -56.762 1.00 35.94 97 SER A O 1
ATOM 784 N N . GLN A 1 98 ? -14.590 1.498 -57.720 1.00 37.34 98 GLN A N 1
ATOM 785 C CA . GLN A 1 98 ? -14.179 2.912 -57.472 1.00 37.34 98 GLN A CA 1
ATOM 786 C C . GLN A 1 98 ? -14.698 3.669 -56.218 1.00 37.34 98 GLN A C 1
ATOM 788 O O . GLN A 1 98 ? -15.842 3.537 -55.836 1.00 37.34 98 GLN A O 1
ATOM 793 N N . GLN A 1 99 ? -14.035 4.626 -55.560 1.00 34.25 99 GLN A N 1
ATOM 794 C CA . GLN A 1 99 ? -12.699 5.238 -55.500 1.00 34.25 99 GLN A CA 1
ATOM 795 C C . GLN A 1 99 ? -12.826 6.400 -54.479 1.00 34.25 99 GLN A C 1
ATOM 797 O O . GLN A 1 99 ? -13.875 7.038 -54.475 1.00 34.25 99 GLN A O 1
ATOM 802 N N . SER A 1 100 ? -11.804 6.682 -53.646 1.00 31.94 100 SER A N 1
ATOM 803 C CA . SER A 1 100 ? -11.421 7.999 -53.036 1.00 31.94 100 SER A CA 1
ATOM 804 C C . SER A 1 100 ? -10.622 7.754 -51.737 1.00 31.94 100 SER A C 1
ATOM 806 O O . SER A 1 100 ? -11.155 7.178 -50.799 1.00 31.94 100 SER A O 1
ATOM 808 N N . ALA A 1 101 ? -9.292 7.901 -51.677 1.00 32.50 101 ALA A N 1
ATOM 809 C CA . ALA A 1 101 ? -8.447 9.109 -51.690 1.00 32.50 101 ALA A CA 1
ATOM 810 C C . ALA A 1 101 ? -8.506 9.945 -50.392 1.00 32.50 101 ALA A C 1
ATOM 812 O O . ALA A 1 101 ? -9.424 10.732 -50.244 1.00 32.50 101 ALA A O 1
ATOM 813 N N . THR A 1 102 ? -7.479 9.827 -49.529 1.00 33.91 102 THR A N 1
ATOM 814 C CA . THR A 1 102 ? -6.745 10.957 -48.906 1.00 33.91 102 THR A CA 1
ATOM 815 C C . THR A 1 102 ? -5.475 10.477 -48.178 1.00 33.91 102 THR A C 1
ATOM 817 O O . THR A 1 102 ? -5.541 9.798 -47.159 1.00 33.91 102 THR A O 1
ATOM 820 N N . ASN A 1 103 ? -4.329 10.843 -48.758 1.00 36.06 103 ASN A N 1
ATOM 821 C CA . ASN A 1 103 ? -3.014 11.221 -48.212 1.00 36.06 103 ASN A CA 1
ATOM 822 C C . ASN A 1 103 ? -2.757 11.062 -46.696 1.00 36.06 103 ASN A C 1
ATOM 824 O O . ASN A 1 103 ? -3.519 11.581 -45.891 1.00 36.06 103 ASN A O 1
ATOM 828 N N . THR A 1 104 ? -1.592 10.524 -46.303 1.00 34.34 104 THR A N 1
ATOM 829 C CA . THR A 1 104 ? -0.446 11.313 -45.781 1.00 34.34 104 THR A CA 1
ATOM 830 C C . THR A 1 104 ? 0.794 10.418 -45.624 1.00 34.34 104 THR A C 1
ATOM 832 O O . THR A 1 104 ? 0.755 9.320 -45.080 1.00 34.34 104 THR A O 1
ATOM 835 N N . THR A 1 105 ? 1.901 10.928 -46.144 1.00 36.12 105 THR A N 1
ATOM 836 C CA . THR A 1 105 ? 3.277 10.433 -46.164 1.00 36.12 105 THR A CA 1
ATOM 837 C C . THR A 1 105 ? 3.893 10.314 -44.765 1.00 36.12 105 THR A C 1
ATOM 839 O O . THR A 1 105 ? 3.835 11.257 -43.987 1.00 36.12 105 THR A O 1
ATOM 842 N N . THR A 1 106 ? 4.592 9.213 -44.476 1.00 38.44 106 THR A N 1
ATOM 843 C CA . THR A 1 106 ? 5.883 9.219 -43.753 1.00 38.44 106 THR A CA 1
ATOM 844 C C . THR A 1 106 ? 6.566 7.864 -43.926 1.00 38.44 106 THR A C 1
ATOM 846 O O . THR A 1 106 ? 6.054 6.815 -43.545 1.00 38.44 106 THR A O 1
ATOM 849 N N . ALA A 1 107 ? 7.727 7.902 -44.572 1.00 32.25 107 ALA A N 1
ATOM 850 C CA . ALA A 1 107 ? 8.562 6.755 -44.869 1.00 32.25 107 ALA A CA 1
ATOM 851 C C . ALA A 1 107 ? 9.262 6.239 -43.603 1.00 32.25 107 ALA A C 1
ATOM 853 O O . ALA A 1 107 ? 9.938 7.001 -42.916 1.00 32.25 107 ALA A O 1
ATOM 854 N N . VAL A 1 108 ? 9.179 4.930 -43.352 1.00 40.66 108 VAL A N 1
ATOM 855 C CA . VAL A 1 108 ? 10.175 4.204 -42.555 1.00 40.66 108 VAL A CA 1
ATOM 856 C C . VAL A 1 108 ? 10.598 2.976 -43.350 1.00 40.66 108 VAL A C 1
ATOM 858 O O . VAL A 1 108 ? 9.808 2.083 -43.644 1.00 40.66 108 VAL A O 1
ATOM 861 N N . LEU A 1 109 ? 11.871 2.986 -43.724 1.00 37.03 109 LEU A N 1
ATOM 862 C CA . LEU A 1 109 ? 12.576 1.955 -44.467 1.00 37.03 109 LEU A CA 1
ATOM 863 C C . LEU A 1 109 ? 12.618 0.654 -43.648 1.00 37.03 109 LEU A C 1
ATOM 865 O O . LEU A 1 109 ? 13.199 0.615 -42.564 1.00 37.03 109 LEU A O 1
ATOM 869 N N . ARG A 1 110 ? 12.056 -0.431 -44.187 1.00 40.69 110 ARG A N 1
ATOM 870 C CA . ARG A 1 110 ? 12.395 -1.802 -43.785 1.00 40.69 110 ARG A CA 1
ATOM 871 C C . ARG A 1 110 ? 12.732 -2.607 -45.032 1.00 40.69 110 ARG A C 1
ATOM 873 O O . ARG A 1 110 ? 11.848 -3.068 -45.743 1.00 40.69 110 ARG A O 1
ATOM 880 N N . SER A 1 111 ? 14.029 -2.768 -45.270 1.00 40.12 111 SER A N 1
ATOM 881 C CA . SER A 1 111 ? 14.556 -3.816 -46.139 1.00 40.12 111 SER A CA 1
ATOM 882 C C . SER A 1 111 ? 14.453 -5.150 -45.403 1.00 40.12 111 SER A C 1
ATOM 884 O O . SER A 1 111 ? 14.950 -5.286 -44.287 1.00 40.12 111 SER A O 1
ATOM 886 N N . GLY A 1 112 ? 13.802 -6.122 -46.031 1.00 36.38 112 GLY A N 1
ATOM 887 C CA . GLY A 1 112 ? 13.643 -7.476 -45.515 1.00 36.38 112 GLY A CA 1
ATOM 888 C C . GLY A 1 112 ? 13.113 -8.393 -46.607 1.00 36.38 112 GLY A C 1
ATOM 889 O O . GLY A 1 112 ? 11.954 -8.786 -46.579 1.00 36.38 112 GLY A O 1
ATOM 890 N N . SER A 1 113 ? 13.950 -8.694 -47.598 1.00 42.84 113 SER A N 1
ATOM 891 C CA . SER A 1 113 ? 13.661 -9.719 -48.601 1.00 42.84 113 SER A CA 1
ATOM 892 C C . SER A 1 113 ? 14.127 -11.073 -48.078 1.00 42.84 113 SER A C 1
ATOM 894 O O . SER A 1 113 ? 15.332 -11.271 -47.952 1.00 42.84 113 SER A O 1
ATOM 896 N N . THR A 1 114 ? 13.202 -11.996 -47.791 1.00 41.19 114 THR A N 1
ATOM 897 C CA . THR A 1 114 ? 13.223 -13.395 -48.281 1.00 41.19 114 THR A CA 1
ATOM 898 C C . THR A 1 114 ? 11.995 -14.191 -47.792 1.00 41.19 114 THR A C 1
ATOM 900 O O . THR A 1 114 ? 11.903 -14.564 -46.633 1.00 41.19 114 THR A O 1
ATOM 903 N N . MET A 1 115 ? 11.082 -14.429 -48.745 1.00 43.66 115 MET A N 1
ATOM 904 C CA . MET A 1 115 ? 10.193 -15.589 -48.980 1.00 43.66 115 MET A CA 1
ATOM 905 C C . MET A 1 115 ? 9.238 -16.124 -47.882 1.00 43.66 115 MET A C 1
ATOM 907 O O . MET A 1 115 ? 9.691 -16.566 -46.830 1.00 43.66 115 MET A O 1
ATOM 911 N N . PRO A 1 116 ? 7.923 -16.264 -48.174 1.00 39.47 116 PRO A N 1
ATOM 912 C CA . PRO A 1 116 ? 7.019 -17.110 -47.400 1.00 39.47 116 PRO A CA 1
ATOM 913 C C . PRO A 1 116 ? 7.061 -18.558 -47.920 1.00 39.47 116 PRO A C 1
ATOM 915 O O . PRO A 1 116 ? 6.832 -18.810 -49.103 1.00 39.47 116 PRO A O 1
ATOM 918 N N . ALA A 1 117 ? 7.330 -19.518 -47.035 1.00 40.22 117 ALA A N 1
ATOM 919 C CA . ALA A 1 117 ? 7.117 -20.941 -47.302 1.00 40.22 117 ALA A CA 1
ATOM 920 C C . ALA A 1 117 ? 5.706 -21.347 -46.822 1.00 40.22 117 ALA A C 1
ATOM 922 O O . ALA A 1 117 ? 5.352 -21.029 -45.683 1.00 40.22 117 ALA A O 1
ATOM 923 N N . PRO A 1 118 ? 4.882 -22.018 -47.649 1.00 44.00 118 PRO A N 1
ATOM 924 C CA . PRO A 1 118 ? 3.553 -22.460 -47.254 1.00 44.00 118 PRO A CA 1
ATOM 925 C C . PRO A 1 118 ? 3.589 -23.849 -46.604 1.00 44.00 118 PRO A C 1
ATOM 927 O O . PRO A 1 118 ? 4.206 -24.774 -47.124 1.00 44.00 118 PRO A O 1
ATOM 930 N N . GLY A 1 119 ? 2.825 -23.995 -45.520 1.00 40.09 119 GLY A N 1
ATOM 931 C CA . GLY A 1 119 ? 2.349 -25.283 -45.018 1.00 40.09 119 GLY A CA 1
ATOM 932 C C . GLY A 1 119 ? 3.225 -25.936 -43.951 1.00 40.09 119 GLY A C 1
ATOM 933 O O . GLY A 1 119 ? 4.305 -26.426 -44.242 1.00 40.09 119 GLY A O 1
ATOM 934 N N . MET A 1 120 ? 2.706 -25.991 -42.721 1.00 33.94 120 MET A N 1
ATOM 935 C CA . MET A 1 120 ? 2.433 -27.226 -41.965 1.00 33.94 120 MET A CA 1
ATOM 936 C C . MET A 1 120 ? 2.025 -26.862 -40.528 1.00 33.94 120 MET A C 1
ATOM 938 O O . MET A 1 120 ? 2.808 -26.341 -39.744 1.00 33.94 120 MET A O 1
ATOM 942 N N . THR A 1 121 ? 0.743 -27.107 -40.244 1.00 46.09 121 THR A N 1
ATOM 943 C CA . THR A 1 121 ? 0.147 -27.535 -38.966 1.00 46.09 121 THR A CA 1
ATOM 944 C C . THR A 1 121 ? 0.833 -27.102 -37.666 1.00 46.09 121 THR A C 1
ATOM 946 O O . THR A 1 121 ? 1.859 -27.671 -37.306 1.00 46.09 121 THR A O 1
ATOM 949 N N . SER A 1 122 ? 0.189 -26.233 -36.878 1.00 40.34 122 SER A N 1
ATOM 950 C CA . SER A 1 122 ? 0.212 -26.298 -35.404 1.00 40.34 122 SER A CA 1
ATOM 951 C C . SER A 1 122 ? -0.818 -25.348 -34.792 1.00 40.34 122 SER A C 1
ATOM 953 O O . SER A 1 122 ? -0.635 -24.140 -34.833 1.00 40.34 122 SER A O 1
ATOM 955 N N . ALA A 1 123 ? -1.833 -25.954 -34.175 1.00 47.03 123 ALA A N 1
ATOM 956 C CA . ALA A 1 123 ? -2.735 -25.413 -33.158 1.00 47.03 123 ALA A CA 1
ATOM 957 C C . ALA A 1 123 ? -3.688 -24.257 -33.557 1.00 47.03 123 ALA A C 1
ATOM 959 O O . ALA A 1 123 ? -3.251 -23.228 -34.067 1.00 47.03 123 ALA A O 1
ATOM 960 N N . PRO A 1 124 ? -5.004 -24.367 -33.267 1.00 49.06 124 PRO A N 1
ATOM 961 C CA . PRO A 1 124 ? -5.853 -23.181 -33.231 1.00 49.06 124 PRO A CA 1
ATOM 962 C C . PRO A 1 124 ? -5.311 -22.228 -32.149 1.00 49.06 124 PRO A C 1
ATOM 964 O O . PRO A 1 124 ? -4.792 -22.711 -31.136 1.00 49.06 124 PRO A O 1
ATOM 967 N N . PRO A 1 125 ? -5.410 -20.896 -32.319 1.00 48.69 125 PRO A N 1
ATOM 968 C CA . PRO A 1 125 ? -5.116 -19.982 -31.229 1.00 48.69 125 PRO A CA 1
ATOM 969 C C . PRO A 1 125 ? -6.004 -20.375 -30.049 1.00 48.69 125 PRO A C 1
ATOM 971 O O . PRO A 1 125 ? -7.229 -20.425 -30.164 1.00 48.69 125 PRO A O 1
ATOM 974 N N . THR A 1 126 ? -5.365 -20.728 -28.936 1.00 50.59 126 THR A N 1
ATOM 975 C CA . THR A 1 126 ? -6.013 -20.920 -27.642 1.00 50.59 126 THR A CA 1
ATOM 976 C C . THR A 1 126 ? -7.000 -19.768 -27.435 1.00 50.59 126 THR A C 1
ATOM 978 O O . THR A 1 126 ? -6.593 -18.620 -27.627 1.00 50.59 126 THR A O 1
ATOM 981 N N . PRO A 1 127 ? -8.270 -20.019 -27.072 1.00 48.06 127 PRO A N 1
ATOM 982 C CA . PRO A 1 127 ? -9.183 -18.938 -26.731 1.00 48.06 127 PRO A CA 1
ATOM 983 C C . PRO A 1 127 ? -8.544 -18.174 -25.570 1.00 48.06 127 PRO A C 1
ATOM 985 O O . PRO A 1 127 ? -8.389 -18.759 -24.502 1.00 48.06 127 PRO A O 1
ATOM 988 N N . GLU A 1 128 ? -8.105 -16.928 -25.771 1.00 51.81 128 GLU A N 1
ATOM 989 C CA . GLU A 1 128 ? -7.717 -16.052 -24.663 1.00 51.81 128 GLU A CA 1
ATOM 990 C C . GLU A 1 128 ? -8.949 -15.888 -23.763 1.00 51.81 128 GLU A C 1
ATOM 992 O O . GLU A 1 128 ? -9.926 -15.265 -24.188 1.00 51.81 128 GLU A O 1
ATOM 997 N N . PRO A 1 129 ? -8.977 -16.441 -22.537 1.00 50.91 129 PRO A N 1
ATOM 998 C CA . PRO A 1 129 ? -10.110 -16.240 -21.660 1.00 50.91 129 PRO A CA 1
ATOM 999 C C . PRO A 1 129 ? -9.882 -14.954 -20.859 1.00 50.91 129 PRO A C 1
ATOM 1001 O O . PRO A 1 129 ? -8.859 -14.799 -20.194 1.00 50.91 129 PRO A O 1
ATOM 1004 N N . ALA A 1 130 ? -10.909 -14.104 -20.866 1.00 58.06 130 ALA A N 1
ATOM 1005 C CA . ALA A 1 130 ? -11.119 -12.914 -20.041 1.00 58.06 130 ALA A CA 1
ATOM 1006 C C . ALA A 1 130 ? -10.312 -11.660 -20.429 1.00 58.06 130 ALA A C 1
ATOM 1008 O O . ALA A 1 130 ? -9.140 -11.501 -20.095 1.00 58.06 130 ALA A O 1
ATOM 1009 N N . THR A 1 131 ? -11.005 -10.688 -21.028 1.00 72.75 131 THR A N 1
ATOM 1010 C CA . THR A 1 131 ? -10.559 -9.292 -21.112 1.00 72.75 131 THR A CA 1
ATOM 1011 C C . THR A 1 131 ? -10.407 -8.712 -19.699 1.00 72.75 131 THR A C 1
ATOM 1013 O O . THR A 1 131 ? -11.346 -8.185 -19.105 1.00 72.75 131 THR A O 1
ATOM 1016 N N . ALA A 1 132 ? -9.226 -8.869 -19.102 1.00 86.94 132 ALA A N 1
ATOM 1017 C CA . ALA A 1 132 ? -8.905 -8.282 -17.809 1.00 86.94 132 ALA A CA 1
ATOM 1018 C C . ALA A 1 132 ? -8.842 -6.750 -17.927 1.00 86.94 132 ALA A C 1
ATOM 1020 O O . ALA A 1 132 ? -8.141 -6.201 -18.778 1.00 86.94 132 ALA A O 1
ATOM 1021 N N . GLU A 1 133 ? -9.580 -6.057 -17.064 1.00 93.94 133 GLU A N 1
ATOM 1022 C CA . GLU A 1 133 ? -9.667 -4.601 -17.050 1.00 93.94 133 GLU A CA 1
ATOM 1023 C C . GLU A 1 133 ? -8.538 -4.021 -16.186 1.00 93.94 133 GLU A C 1
ATOM 1025 O O . GLU A 1 133 ? -8.434 -4.316 -14.989 1.00 93.94 133 GLU A O 1
ATOM 1030 N N . TYR A 1 134 ? -7.705 -3.167 -16.785 1.00 96.00 134 TYR A N 1
ATOM 1031 C CA . TYR A 1 134 ? -6.599 -2.486 -16.112 1.00 96.00 134 TYR A CA 1
ATOM 1032 C C . TYR A 1 134 ? -6.807 -0.970 -16.112 1.00 96.00 134 TYR A C 1
ATOM 1034 O O . TYR A 1 134 ? -7.145 -0.389 -17.139 1.00 96.00 134 TYR A O 1
ATOM 1042 N N . HIS A 1 135 ? -6.534 -0.329 -14.975 1.00 97.00 135 HIS A N 1
ATOM 1043 C CA . HIS A 1 135 ? -6.578 1.128 -14.796 1.00 97.00 135 HIS A CA 1
ATOM 1044 C C . HIS A 1 135 ? -5.363 1.632 -14.016 1.00 97.00 135 HIS A C 1
ATOM 1046 O O . HIS A 1 135 ? -4.551 0.844 -13.539 1.00 97.00 135 HIS A O 1
ATOM 1052 N N . ASP A 1 136 ? -5.229 2.945 -13.849 1.00 97.75 136 ASP A N 1
ATOM 1053 C CA . ASP A 1 136 ? -4.155 3.506 -13.032 1.00 97.75 136 ASP A CA 1
ATOM 1054 C C . ASP A 1 136 ? -4.313 3.214 -11.522 1.00 97.75 136 ASP A C 1
ATOM 1056 O O . ASP A 1 136 ? -5.369 2.815 -11.015 1.00 97.75 136 ASP A O 1
ATOM 1060 N N . LEU A 1 137 ? -3.222 3.417 -10.776 1.00 98.31 137 LEU A N 1
ATOM 1061 C CA . LEU A 1 137 ? -3.168 3.180 -9.330 1.00 98.31 137 LEU A CA 1
ATOM 1062 C C . LEU A 1 137 ? -4.184 4.022 -8.547 1.00 98.31 137 LEU A C 1
ATOM 1064 O O . LEU A 1 137 ? -4.693 3.573 -7.522 1.00 98.31 137 LEU A O 1
ATOM 1068 N N . ILE A 1 138 ? -4.485 5.236 -9.015 1.00 98.00 138 ILE A N 1
ATOM 1069 C CA . ILE A 1 138 ? -5.434 6.143 -8.357 1.00 98.00 138 ILE A CA 1
ATOM 1070 C C . ILE A 1 138 ? -6.857 5.590 -8.494 1.00 98.00 138 ILE A C 1
ATOM 1072 O O . ILE A 1 138 ? -7.620 5.562 -7.526 1.00 98.00 138 ILE A O 1
ATOM 1076 N N . THR A 1 139 ? -7.198 5.085 -9.674 1.00 98.19 139 THR A N 1
ATOM 1077 C CA . THR A 1 139 ? -8.475 4.440 -9.970 1.00 98.19 139 THR A CA 1
ATOM 1078 C C . THR A 1 139 ? -8.636 3.168 -9.152 1.00 98.19 139 THR A C 1
ATOM 1080 O O . THR A 1 139 ? -9.672 2.991 -8.511 1.00 98.19 139 THR A O 1
ATOM 1083 N N . TYR A 1 140 ? -7.603 2.322 -9.088 1.00 98.12 140 TYR A N 1
ATOM 1084 C CA . TYR A 1 140 ? -7.583 1.154 -8.202 1.00 98.12 140 TYR A CA 1
ATOM 1085 C C . TYR A 1 140 ? -7.810 1.533 -6.737 1.00 98.12 140 TYR A C 1
ATOM 1087 O O . TYR A 1 140 ? -8.655 0.935 -6.060 1.00 98.12 140 TYR A O 1
ATOM 1095 N N . TYR A 1 141 ? -7.094 2.557 -6.267 1.00 98.38 141 TYR A N 1
ATOM 1096 C CA . TYR A 1 141 ? -7.203 3.045 -4.902 1.00 98.38 141 TYR A CA 1
ATOM 1097 C C . TYR A 1 141 ? -8.652 3.425 -4.560 1.00 98.38 141 TYR A C 1
ATOM 1099 O O . TYR A 1 141 ? -9.220 2.912 -3.594 1.00 98.38 141 TYR A O 1
ATOM 1107 N N . ASN A 1 142 ? -9.268 4.268 -5.391 1.00 97.44 142 ASN A N 1
ATOM 1108 C CA . ASN A 1 142 ? -10.618 4.779 -5.162 1.00 97.44 142 ASN A CA 1
ATOM 1109 C C . ASN A 1 142 ? -11.701 3.701 -5.333 1.00 97.44 142 ASN A C 1
ATOM 1111 O O . ASN A 1 142 ? -12.664 3.663 -4.567 1.00 97.44 142 ASN A O 1
ATOM 1115 N N . ARG A 1 143 ? -11.581 2.831 -6.345 1.00 96.69 143 ARG A N 1
ATOM 1116 C CA . ARG A 1 143 ? -12.643 1.872 -6.695 1.00 96.69 143 ARG A CA 1
ATOM 1117 C C . ARG A 1 143 ? -12.648 0.620 -5.825 1.00 96.69 143 ARG A C 1
ATOM 1119 O O . ARG A 1 143 ? -13.736 0.106 -5.560 1.00 96.69 143 ARG A O 1
ATOM 1126 N N . ILE A 1 144 ? -11.473 0.131 -5.418 1.00 96.88 144 ILE A N 1
ATOM 1127 C CA . ILE A 1 144 ? -11.307 -1.183 -4.776 1.00 96.88 144 ILE A CA 1
ATOM 1128 C C . ILE A 1 144 ? -10.637 -1.055 -3.413 1.00 96.88 144 ILE A C 1
ATOM 1130 O O . ILE A 1 144 ? -11.216 -1.477 -2.414 1.00 96.88 144 ILE A O 1
ATOM 1134 N N . PHE A 1 145 ? -9.430 -0.482 -3.369 1.00 98.12 145 PHE A N 1
ATOM 1135 C CA . PHE A 1 145 ? -8.571 -0.554 -2.186 1.00 98.12 145 PHE A CA 1
ATOM 1136 C C . PHE A 1 145 ? -9.248 0.031 -0.944 1.00 98.12 145 PHE A C 1
ATOM 1138 O O . PHE A 1 145 ? -9.349 -0.654 0.070 1.00 98.12 145 PHE A O 1
ATOM 1145 N N . VAL A 1 146 ? -9.757 1.269 -1.036 1.00 97.56 146 VAL A N 1
ATOM 1146 C CA . VAL A 1 146 ? -10.398 1.958 0.097 1.00 97.56 146 VAL A CA 1
ATOM 1147 C C . VAL A 1 146 ? -11.546 1.126 0.656 1.00 97.56 146 VAL A C 1
ATOM 1149 O O . VAL A 1 146 ? -11.573 0.884 1.855 1.00 97.56 146 VAL A O 1
ATOM 1152 N N . LYS A 1 147 ? -12.431 0.617 -0.207 1.00 96.69 147 LYS A N 1
ATOM 1153 C CA . LYS A 1 147 ? -13.616 -0.149 0.207 1.00 96.69 147 LYS A CA 1
ATOM 1154 C C . LYS A 1 147 ? -13.261 -1.399 1.011 1.00 96.69 147 LYS A C 1
ATOM 1156 O O . LYS A 1 147 ? -13.980 -1.747 1.939 1.00 96.69 147 LYS A O 1
ATOM 1161 N N . LYS A 1 148 ? -12.162 -2.070 0.657 1.00 97.00 148 LYS A N 1
ATOM 1162 C CA . LYS A 1 148 ? -11.704 -3.277 1.353 1.00 97.00 148 LYS A CA 1
ATOM 1163 C C . LYS A 1 148 ? -11.106 -2.969 2.724 1.00 97.00 148 LYS A C 1
ATOM 1165 O O . LYS A 1 148 ? -11.369 -3.684 3.678 1.00 97.00 148 LYS A O 1
ATOM 1170 N N . VAL A 1 149 ? -10.341 -1.885 2.849 1.00 96.81 149 VAL A N 1
ATOM 1171 C CA . VAL A 1 149 ? -9.575 -1.611 4.081 1.00 96.81 149 VAL A CA 1
ATOM 1172 C C . VAL A 1 149 ? -10.205 -0.573 5.009 1.00 96.81 149 VAL A C 1
ATOM 1174 O O . VAL A 1 149 ? -9.705 -0.368 6.114 1.00 96.81 149 VAL A O 1
ATOM 1177 N N . GLU A 1 150 ? -11.282 0.100 4.594 1.00 94.88 150 GLU A N 1
ATOM 1178 C CA . GLU A 1 150 ? -11.880 1.241 5.302 1.00 94.88 150 GLU A CA 1
ATOM 1179 C C . GLU A 1 150 ? -12.175 0.940 6.777 1.00 94.88 150 GLU A C 1
ATOM 1181 O O . GLU A 1 150 ? -11.755 1.692 7.658 1.00 94.88 150 GLU A O 1
ATOM 1186 N N . ASN A 1 151 ? -12.837 -0.185 7.060 1.00 93.56 151 ASN A N 1
ATOM 1187 C CA . ASN A 1 151 ? -13.197 -0.576 8.425 1.00 93.56 151 ASN A CA 1
ATOM 1188 C C . ASN A 1 151 ? -11.963 -0.802 9.307 1.00 93.56 151 ASN A C 1
ATOM 1190 O O . ASN A 1 151 ? -11.932 -0.397 10.470 1.00 93.56 151 ASN A O 1
ATOM 1194 N N . PHE A 1 152 ? -10.922 -1.430 8.759 1.00 94.69 152 PHE A N 1
ATOM 1195 C CA . PHE A 1 152 ? -9.670 -1.639 9.480 1.00 94.69 152 PHE A CA 1
ATOM 1196 C C . PHE A 1 152 ? -8.942 -0.316 9.728 1.00 94.69 152 PHE A C 1
ATOM 1198 O O . PHE A 1 152 ? -8.494 -0.054 10.844 1.00 94.69 152 PHE A O 1
ATOM 1205 N N . VAL A 1 153 ? -8.870 0.551 8.716 1.00 94.75 153 VAL A N 1
ATOM 1206 C CA . VAL A 1 153 ? -8.208 1.856 8.824 1.00 94.75 153 VAL A CA 1
ATOM 1207 C C . VAL A 1 153 ? -8.905 2.757 9.838 1.00 94.75 153 VAL A C 1
ATOM 1209 O O . VAL A 1 153 ? -8.207 3.408 10.612 1.00 94.75 153 VAL A O 1
ATOM 1212 N N . LYS A 1 154 ? -10.242 2.762 9.901 1.00 92.06 154 LYS A N 1
ATOM 1213 C CA . LYS A 1 154 ? -10.995 3.507 10.924 1.00 92.06 154 LYS A CA 1
ATOM 1214 C C . LYS A 1 154 ? -10.605 3.068 12.338 1.00 92.06 154 LYS A C 1
ATOM 1216 O O . LYS A 1 154 ? -10.223 3.914 13.141 1.00 92.06 154 LYS A O 1
ATOM 1221 N N . ARG A 1 155 ? -10.575 1.755 12.605 1.00 91.62 155 ARG A N 1
ATOM 1222 C CA . ARG A 1 155 ? -10.125 1.200 13.900 1.00 91.62 155 ARG A CA 1
ATOM 1223 C C . ARG A 1 155 ? -8.664 1.533 14.220 1.00 91.62 155 ARG A C 1
ATOM 1225 O O . ARG A 1 155 ? -8.318 1.822 15.360 1.00 91.62 155 ARG A O 1
ATOM 1232 N N . LEU A 1 156 ? -7.793 1.515 13.212 1.00 89.62 156 LEU A N 1
ATOM 1233 C CA . LEU A 1 156 ? -6.366 1.813 13.368 1.00 89.62 156 LEU A CA 1
ATOM 1234 C C . LEU A 1 156 ? -6.084 3.316 13.577 1.00 89.62 156 LEU A C 1
ATOM 1236 O O . LEU A 1 156 ? -5.092 3.701 14.209 1.00 89.62 156 LEU A O 1
ATOM 1240 N N . ALA A 1 157 ? -6.912 4.184 12.994 1.00 84.62 157 ALA A N 1
ATOM 1241 C CA . ALA A 1 157 ? -6.786 5.632 13.088 1.00 84.62 157 ALA A CA 1
ATOM 1242 C C . ALA A 1 157 ? -7.389 6.179 14.390 1.00 84.62 157 ALA A C 1
ATOM 1244 O O . ALA A 1 157 ? -6.718 6.986 15.039 1.00 84.62 157 ALA A O 1
ATOM 1245 N N . PHE A 1 158 ? -8.565 5.679 14.786 1.00 79.88 158 PHE A N 1
ATOM 1246 C CA . PHE A 1 158 ? -9.393 6.185 15.888 1.00 79.88 158 PHE A CA 1
ATOM 1247 C C . PHE A 1 158 ? -9.716 5.067 16.904 1.00 79.88 158 PHE A C 1
ATOM 1249 O O . PHE A 1 158 ? -10.836 4.549 16.940 1.00 79.88 158 PHE A O 1
ATOM 1256 N N . PRO A 1 159 ? -8.736 4.656 17.732 1.00 71.06 159 PRO A N 1
ATOM 1257 C CA . PRO A 1 159 ? -8.913 3.546 18.671 1.00 71.06 159 PRO A CA 1
ATOM 1258 C C . PRO A 1 159 ? -9.921 3.849 19.794 1.00 71.06 159 PRO A C 1
ATOM 1260 O O . PRO A 1 159 ? -10.551 2.921 20.293 1.00 71.06 159 PRO A O 1
ATOM 1263 N N . GLU A 1 160 ? -10.095 5.124 20.159 1.00 67.06 160 GLU A N 1
ATOM 1264 C CA . GLU A 1 160 ? -11.003 5.565 21.233 1.00 67.06 160 GLU A CA 1
ATOM 1265 C C . GLU A 1 160 ? -12.486 5.375 20.869 1.00 67.06 160 GLU A C 1
ATOM 1267 O O . GLU A 1 160 ? -13.295 5.016 21.714 1.00 67.06 160 GLU A O 1
ATOM 1272 N N . GLU A 1 161 ? -12.851 5.552 19.597 1.00 64.69 161 GLU A N 1
ATOM 1273 C CA . GLU A 1 161 ? -14.247 5.457 19.142 1.00 64.69 161 GLU A CA 1
ATOM 1274 C C . GLU A 1 161 ? -14.695 4.014 18.882 1.00 64.69 161 GLU A C 1
ATOM 1276 O O . GLU A 1 161 ? -15.885 3.711 18.867 1.00 64.69 161 GLU A O 1
ATOM 1281 N N . THR A 1 162 ? -13.748 3.102 18.650 1.00 62.25 162 THR A N 1
ATOM 1282 C CA . THR A 1 162 ? -14.044 1.755 18.139 1.00 62.25 162 THR A CA 1
ATOM 1283 C C . THR A 1 162 ? -13.916 0.643 19.178 1.00 62.25 162 THR A C 1
ATOM 1285 O O . THR A 1 162 ? -14.111 -0.521 18.825 1.00 62.25 162 THR A O 1
ATOM 1288 N N . ASN A 1 163 ? -13.593 0.961 20.443 1.00 61.50 163 ASN A N 1
ATOM 1289 C CA . ASN A 1 163 ? -13.360 -0.009 21.533 1.00 61.50 163 ASN A CA 1
ATOM 1290 C C . ASN A 1 163 ? -12.394 -1.160 21.158 1.00 61.50 163 ASN A C 1
ATOM 1292 O O . ASN A 1 163 ? -12.363 -2.209 21.798 1.00 61.50 163 ASN A O 1
ATOM 1296 N N . SER A 1 164 ? -11.590 -0.982 20.105 1.00 62.19 164 SER A N 1
ATOM 1297 C CA . SER A 1 164 ? -10.759 -2.018 19.499 1.00 62.19 164 SER A CA 1
ATOM 1298 C C . SER A 1 164 ? -9.354 -1.465 19.314 1.00 62.19 164 SER A C 1
ATOM 1300 O O . SER A 1 164 ? -9.050 -0.762 18.351 1.00 62.19 164 SER A O 1
ATOM 1302 N N . ARG A 1 165 ? -8.470 -1.766 20.269 1.00 70.25 165 ARG A N 1
ATOM 1303 C CA . ARG A 1 165 ? -7.078 -1.314 20.222 1.00 70.25 165 ARG A CA 1
ATOM 1304 C C . ARG A 1 165 ? -6.245 -2.294 19.399 1.00 70.25 165 ARG A C 1
ATOM 1306 O O . ARG A 1 165 ? -5.766 -3.296 19.919 1.00 70.25 165 ARG A O 1
ATOM 1313 N N . ILE A 1 166 ? -6.060 -1.997 18.114 1.00 82.69 166 ILE A N 1
ATOM 1314 C CA . ILE A 1 166 ? -5.160 -2.774 17.248 1.00 82.69 166 ILE A CA 1
ATOM 1315 C C . ILE A 1 166 ? -3.704 -2.456 17.643 1.00 82.69 166 ILE A C 1
ATOM 1317 O O . ILE A 1 166 ? -3.300 -1.289 17.568 1.00 82.69 166 ILE A O 1
ATOM 1321 N N . PRO A 1 167 ? -2.898 -3.445 18.077 1.00 83.94 167 PRO A N 1
ATOM 1322 C CA . PRO A 1 167 ? -1.498 -3.211 18.410 1.00 83.94 167 PRO A CA 1
ATOM 1323 C C . PRO A 1 167 ? -0.697 -2.874 17.146 1.00 83.94 167 PRO A C 1
ATOM 1325 O O . PRO A 1 167 ? -0.798 -3.554 16.127 1.00 83.94 167 PRO A O 1
ATOM 1328 N N . LEU A 1 168 ? 0.117 -1.816 17.213 1.00 86.62 168 LEU A N 1
ATOM 1329 C CA . LEU A 1 168 ? 0.983 -1.427 16.100 1.00 86.62 168 LEU A CA 1
ATOM 1330 C C . LEU A 1 168 ? 2.174 -2.372 16.000 1.00 86.62 168 LEU A C 1
ATOM 1332 O O . LEU A 1 168 ? 2.919 -2.552 16.965 1.00 86.62 168 LEU A O 1
ATOM 1336 N N . LEU A 1 169 ? 2.394 -2.902 14.805 1.00 85.19 169 LEU A N 1
ATOM 1337 C CA . LEU A 1 169 ? 3.487 -3.824 14.548 1.00 85.19 169 LEU A CA 1
ATOM 1338 C C . LEU A 1 169 ? 4.810 -3.088 14.349 1.00 85.19 169 LEU A C 1
ATOM 1340 O O . LEU A 1 169 ? 4.868 -1.977 13.806 1.00 85.19 169 LEU A O 1
ATOM 1344 N N . SER A 1 170 ? 5.894 -3.729 14.780 1.00 83.62 170 SER A N 1
ATOM 1345 C CA . SER A 1 170 ? 7.243 -3.284 14.458 1.00 83.62 170 SER A CA 1
ATOM 1346 C C . SER A 1 170 ? 7.529 -3.534 12.979 1.00 83.62 170 SER A C 1
ATOM 1348 O O . SER A 1 170 ? 7.185 -4.574 12.418 1.00 83.62 170 SER A O 1
ATOM 1350 N N . VAL A 1 171 ? 8.159 -2.553 12.332 1.00 83.31 171 VAL A N 1
ATOM 1351 C CA . VAL A 1 171 ? 8.601 -2.703 10.943 1.00 83.31 171 VAL A CA 1
ATOM 1352 C C . VAL A 1 171 ? 9.718 -3.757 10.911 1.00 83.31 171 VAL A C 1
ATOM 1354 O O . VAL A 1 171 ? 10.622 -3.682 11.753 1.00 83.31 171 VAL A O 1
ATOM 1357 N N . PRO A 1 172 ? 9.698 -4.722 9.972 1.00 81.88 172 PRO A N 1
ATOM 1358 C CA . PRO A 1 172 ? 10.722 -5.747 9.879 1.00 81.88 172 PRO A CA 1
ATOM 1359 C C . PRO A 1 172 ? 12.093 -5.100 9.754 1.00 81.88 172 PRO A C 1
ATOM 1361 O O . PRO A 1 172 ? 12.337 -4.275 8.874 1.00 81.88 172 PRO A O 1
ATOM 1364 N N . THR A 1 173 ? 13.003 -5.478 10.644 1.00 75.88 173 THR A N 1
ATOM 1365 C CA . THR A 1 173 ? 14.398 -5.062 10.535 1.00 75.88 173 THR A CA 1
ATOM 1366 C C . THR A 1 173 ? 15.118 -6.086 9.673 1.00 75.88 173 THR A C 1
ATOM 1368 O O . THR A 1 173 ? 15.236 -7.251 10.060 1.00 75.88 173 THR A O 1
ATOM 1371 N N . ILE A 1 174 ? 15.594 -5.670 8.498 1.00 68.25 174 ILE A N 1
ATOM 1372 C CA . ILE A 1 174 ? 16.452 -6.518 7.668 1.00 68.25 174 ILE A CA 1
ATOM 1373 C C . ILE A 1 174 ? 17.764 -6.695 8.430 1.00 68.25 174 ILE A C 1
ATOM 1375 O O . ILE A 1 174 ? 18.574 -5.776 8.531 1.00 68.25 174 ILE A O 1
ATOM 1379 N N . ARG A 1 175 ? 17.969 -7.879 9.013 1.00 59.50 175 ARG A N 1
ATOM 1380 C CA . ARG A 1 175 ? 19.254 -8.233 9.613 1.00 59.50 175 ARG A CA 1
ATOM 1381 C C . ARG A 1 175 ? 20.233 -8.521 8.483 1.00 59.50 175 ARG A C 1
ATOM 1383 O O . ARG A 1 175 ? 20.223 -9.603 7.911 1.00 59.50 175 ARG A O 1
ATOM 1390 N N . CYS A 1 176 ? 21.090 -7.550 8.182 1.00 55.09 176 CYS A N 1
ATOM 1391 C CA . CYS A 1 176 ? 22.145 -7.684 7.174 1.00 55.09 176 CYS A CA 1
ATOM 1392 C C . CYS A 1 176 ? 23.225 -8.710 7.564 1.00 55.09 176 CYS A C 1
ATOM 1394 O O . CYS A 1 176 ? 24.086 -9.023 6.749 1.00 55.09 176 CYS A O 1
ATOM 1396 N N . ASN A 1 177 ? 23.197 -9.228 8.798 1.00 55.00 177 ASN A N 1
ATOM 1397 C CA . ASN A 1 177 ? 24.123 -10.243 9.275 1.00 55.00 177 ASN A CA 1
ATOM 1398 C C . ASN A 1 177 ? 23.362 -11.522 9.656 1.00 55.00 177 ASN A C 1
ATOM 1400 O O . ASN A 1 177 ? 22.722 -11.594 10.704 1.00 55.00 177 ASN A O 1
ATOM 1404 N N . THR A 1 178 ? 23.409 -12.523 8.777 1.00 52.44 178 THR A N 1
ATOM 1405 C CA . THR A 1 178 ? 22.832 -13.860 8.994 1.00 52.44 178 THR A CA 1
ATOM 1406 C C . THR A 1 178 ? 23.785 -14.800 9.740 1.00 52.44 178 THR A C 1
ATOM 1408 O O . THR A 1 178 ? 23.435 -15.951 10.005 1.00 52.44 178 THR A O 1
ATOM 1411 N N . LEU A 1 179 ? 24.988 -14.334 10.094 1.00 52.97 179 LEU A N 1
ATOM 1412 C CA . LEU A 1 179 ? 26.012 -15.141 10.741 1.00 52.97 179 LEU A CA 1
ATOM 1413 C C . LEU A 1 179 ? 26.090 -14.807 12.235 1.00 52.97 179 LEU A C 1
ATOM 1415 O O . LEU A 1 179 ? 26.329 -13.668 12.633 1.00 52.97 179 LEU A O 1
ATOM 1419 N N . SER A 1 180 ? 25.900 -15.839 13.060 1.00 53.50 180 SER A N 1
ATOM 1420 C CA . SER A 1 180 ? 26.309 -15.837 14.470 1.00 53.50 180 SER A CA 1
ATOM 1421 C C . SER A 1 180 ? 27.780 -15.393 14.583 1.00 53.50 180 SER A C 1
ATOM 1423 O O . SER A 1 180 ? 28.562 -15.753 13.698 1.00 53.50 180 SER A O 1
ATOM 1425 N N . PRO A 1 181 ? 28.196 -14.689 15.660 1.00 59.62 181 PRO A N 1
ATOM 1426 C CA . PRO A 1 181 ? 29.592 -14.286 15.889 1.00 59.62 181 PRO A CA 1
ATOM 1427 C C . PRO A 1 181 ? 30.610 -15.427 15.737 1.00 59.62 181 PRO A C 1
ATOM 1429 O O . PRO A 1 181 ? 31.764 -15.188 15.395 1.00 59.62 181 PRO A O 1
ATOM 1432 N N . ARG A 1 182 ? 30.170 -16.673 15.945 1.00 58.84 182 ARG A N 1
ATOM 1433 C CA . ARG A 1 182 ? 30.892 -17.891 15.578 1.00 58.84 182 ARG A CA 1
ATOM 1434 C C . ARG A 1 182 ? 29.868 -18.984 15.282 1.00 58.84 182 ARG A C 1
ATOM 1436 O O . ARG A 1 182 ? 29.031 -19.288 16.134 1.00 58.84 182 ARG A O 1
ATOM 1443 N N . ARG A 1 183 ? 29.894 -19.565 14.082 1.00 63.47 183 ARG A N 1
ATOM 1444 C CA . ARG A 1 183 ? 29.053 -20.722 13.729 1.00 63.47 183 ARG A CA 1
ATOM 1445 C C . ARG A 1 183 ? 29.937 -21.883 13.296 1.00 63.47 183 ARG A C 1
ATOM 1447 O O . ARG A 1 183 ? 30.594 -21.805 12.262 1.00 63.47 183 ARG A O 1
ATOM 1454 N N . THR A 1 184 ? 29.930 -22.959 14.074 1.00 68.62 184 THR A N 1
ATOM 1455 C CA . THR A 1 184 ? 30.544 -24.235 13.689 1.00 68.62 184 THR A CA 1
ATOM 1456 C C . THR A 1 184 ? 29.581 -24.971 12.760 1.00 68.62 184 THR A C 1
ATOM 1458 O O . THR A 1 184 ? 28.431 -25.200 13.132 1.00 68.62 184 THR A O 1
ATOM 1461 N N . ILE A 1 185 ? 30.015 -25.279 11.536 1.00 65.31 185 ILE A N 1
ATOM 1462 C CA . ILE A 1 185 ? 29.205 -25.977 10.521 1.00 65.31 185 ILE A CA 1
ATOM 1463 C C . ILE A 1 185 ? 29.533 -27.475 10.519 1.00 65.31 185 ILE A C 1
ATOM 1465 O O . ILE A 1 185 ? 28.635 -28.302 10.408 1.00 65.31 185 ILE A O 1
ATOM 1469 N N . THR A 1 186 ? 30.805 -27.820 10.716 1.00 70.50 186 THR A N 1
ATOM 1470 C CA . THR A 1 186 ? 31.301 -29.186 10.943 1.00 70.50 186 THR A CA 1
ATOM 1471 C C . THR A 1 186 ? 32.430 -29.132 11.982 1.00 70.50 186 THR A C 1
AT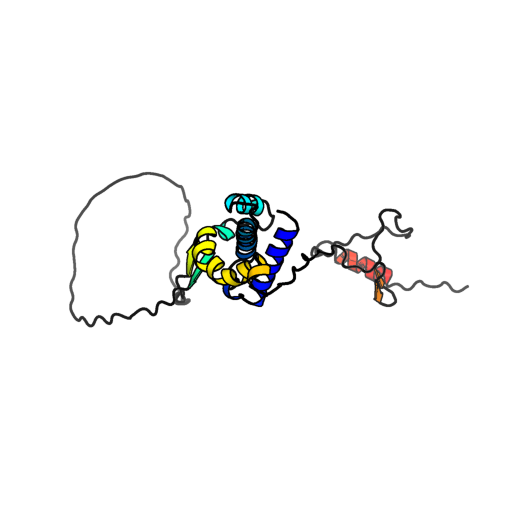OM 1473 O O . THR A 1 186 ? 32.920 -28.035 12.269 1.00 70.50 186 THR A O 1
ATOM 1476 N N . PRO A 1 187 ? 32.907 -30.268 12.531 1.00 71.50 187 PRO A N 1
ATOM 1477 C CA . PRO A 1 187 ? 34.042 -30.278 13.464 1.00 71.50 187 PRO A CA 1
ATOM 1478 C C . PRO A 1 187 ? 35.315 -29.603 12.923 1.00 71.50 187 PRO A C 1
ATOM 1480 O O . PRO A 1 187 ? 36.166 -29.186 13.702 1.00 71.50 187 PRO A O 1
ATOM 1483 N N . THR A 1 188 ? 35.437 -29.467 11.600 1.00 71.94 188 THR A N 1
ATOM 1484 C CA . THR A 1 188 ? 36.590 -28.875 10.908 1.00 71.94 188 THR A CA 1
ATOM 1485 C C . THR A 1 188 ? 36.296 -27.519 10.259 1.00 71.94 188 THR A C 1
ATOM 1487 O O . THR A 1 188 ? 37.209 -26.893 9.727 1.00 71.94 188 THR A O 1
ATOM 1490 N N . MET A 1 189 ? 35.046 -27.038 10.286 1.00 64.81 189 MET A N 1
ATOM 1491 C CA . MET A 1 189 ? 34.622 -25.839 9.557 1.00 64.81 189 MET A CA 1
ATOM 1492 C C . MET A 1 189 ? 33.940 -24.836 10.489 1.00 64.81 189 MET A C 1
ATOM 1494 O O . MET A 1 189 ? 32.839 -25.068 10.996 1.00 64.81 189 MET A O 1
ATOM 1498 N N . ILE A 1 190 ? 34.588 -23.684 10.674 1.00 73.19 190 ILE A N 1
ATOM 1499 C CA . ILE A 1 190 ? 34.120 -22.588 11.526 1.00 73.19 190 ILE A CA 1
ATOM 1500 C C . ILE A 1 190 ? 33.954 -21.336 10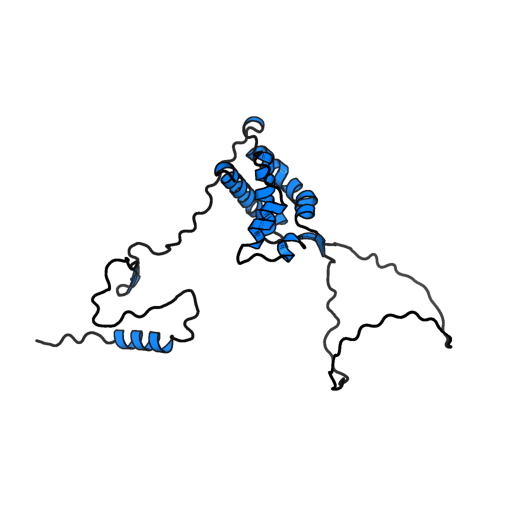.668 1.00 73.19 190 ILE A C 1
ATOM 1502 O O . ILE A 1 190 ? 34.861 -20.955 9.931 1.00 73.19 190 ILE A O 1
ATOM 1506 N N . VAL A 1 191 ? 32.800 -20.681 10.786 1.00 71.06 191 VAL A N 1
ATOM 1507 C CA . VAL A 1 191 ? 32.525 -19.391 10.150 1.00 71.06 191 VAL A CA 1
ATOM 1508 C C . VAL A 1 191 ? 32.566 -18.297 11.209 1.00 71.06 191 VAL A C 1
ATOM 1510 O O . VAL A 1 191 ? 31.821 -18.350 12.192 1.00 71.06 191 VAL A O 1
ATOM 1513 N N . THR A 1 192 ? 33.418 -17.302 10.980 1.00 66.94 192 THR A N 1
ATOM 1514 C CA . THR A 1 192 ? 33.586 -16.125 11.838 1.00 66.94 192 THR A CA 1
ATOM 1515 C C . THR A 1 192 ? 33.475 -14.870 10.967 1.00 66.94 192 THR A C 1
ATOM 1517 O O . THR A 1 192 ? 34.048 -14.855 9.873 1.00 66.94 192 THR A O 1
ATOM 1520 N N . PRO A 1 193 ? 32.758 -13.817 11.400 1.00 64.56 193 PRO A N 1
ATOM 1521 C CA . PRO A 1 193 ? 32.762 -12.536 10.704 1.00 64.56 193 PRO A CA 1
ATOM 1522 C C . PRO A 1 193 ? 34.191 -11.990 10.625 1.00 64.56 193 PRO A C 1
ATOM 1524 O O . PRO A 1 193 ? 34.896 -11.954 11.632 1.00 64.56 193 PRO A O 1
ATOM 1527 N N . LEU A 1 194 ? 34.624 -11.549 9.444 1.00 64.06 194 LEU A N 1
ATOM 1528 C CA . LEU A 1 194 ? 35.924 -10.901 9.305 1.00 64.06 194 LEU A CA 1
ATOM 1529 C C . LEU A 1 194 ? 35.835 -9.487 9.900 1.00 64.06 194 LEU A C 1
ATOM 1531 O O . LEU A 1 194 ? 35.214 -8.603 9.312 1.00 64.06 194 LEU A O 1
ATOM 1535 N N . GLY A 1 195 ? 36.417 -9.290 11.085 1.00 59.81 195 GLY A N 1
ATOM 1536 C CA . GLY A 1 195 ? 36.581 -7.965 11.683 1.00 59.81 195 GLY A CA 1
ATOM 1537 C C . GLY A 1 195 ? 37.535 -7.103 10.852 1.00 59.81 195 GLY A C 1
ATOM 1538 O O . GLY A 1 195 ? 38.469 -7.615 10.239 1.00 59.81 195 GLY A O 1
ATOM 1539 N N . SER A 1 196 ? 37.321 -5.788 10.824 1.00 54.47 196 SER A N 1
ATOM 1540 C CA . SER A 1 196 ? 38.091 -4.852 9.992 1.00 54.47 196 SER A CA 1
ATOM 1541 C C . SER A 1 196 ? 39.546 -4.635 10.436 1.00 54.47 196 SER A C 1
ATOM 1543 O O . SER A 1 196 ? 40.245 -3.843 9.812 1.00 54.47 196 SER A O 1
ATOM 1545 N N . THR A 1 197 ? 40.008 -5.278 11.512 1.00 53.00 197 THR A N 1
ATOM 1546 C CA . THR A 1 197 ? 41.233 -4.874 12.224 1.00 53.00 197 THR A CA 1
ATOM 1547 C C . THR A 1 197 ? 42.367 -5.889 12.271 1.00 53.00 197 THR A C 1
ATOM 1549 O O . THR A 1 197 ? 43.425 -5.533 12.779 1.00 53.00 197 THR A O 1
ATOM 1552 N N . GLN A 1 198 ? 42.250 -7.091 11.702 1.00 53.53 198 GLN A N 1
ATOM 1553 C CA . GLN A 1 198 ? 43.423 -7.962 11.538 1.00 53.53 198 GLN A CA 1
ATOM 1554 C C . GLN A 1 198 ? 43.345 -8.798 10.255 1.00 53.53 198 GLN A C 1
ATOM 1556 O O . GLN A 1 198 ? 42.371 -9.532 10.068 1.00 53.53 198 GLN A O 1
ATOM 1561 N N . PRO A 1 199 ? 44.362 -8.747 9.371 1.00 53.62 199 PRO A N 1
ATOM 1562 C CA . PRO A 1 199 ? 44.517 -9.783 8.364 1.00 53.62 199 PRO A CA 1
ATOM 1563 C C . PRO A 1 199 ? 44.859 -11.104 9.074 1.00 53.62 199 PRO A C 1
ATOM 1565 O O . PRO A 1 199 ? 45.658 -11.096 10.013 1.00 53.62 199 PRO A O 1
ATOM 1568 N N . PRO A 1 200 ? 44.281 -12.247 8.664 1.00 54.50 200 PRO A N 1
ATOM 1569 C CA . PRO A 1 200 ? 44.673 -13.527 9.232 1.00 54.50 200 PRO A CA 1
ATOM 1570 C C . PRO A 1 200 ? 46.152 -13.779 8.924 1.00 54.50 200 PRO A C 1
ATOM 1572 O O . PRO A 1 200 ? 46.560 -13.753 7.761 1.00 54.50 200 PRO A O 1
ATOM 1575 N N . SER A 1 201 ? 46.954 -14.052 9.956 1.00 55.62 201 SER A N 1
ATOM 1576 C CA . SER A 1 201 ? 48.314 -14.578 9.812 1.00 55.62 201 SER A CA 1
ATOM 1577 C C . SER A 1 201 ? 48.232 -16.037 9.352 1.00 55.62 201 SER A C 1
ATOM 1579 O O . SER A 1 201 ? 48.414 -16.971 10.129 1.00 55.62 201 SER A O 1
ATOM 1581 N N . SER A 1 202 ? 47.850 -16.251 8.098 1.00 54.50 202 SER A N 1
ATOM 1582 C CA . SER A 1 202 ? 47.918 -17.556 7.443 1.00 54.50 202 SER A CA 1
ATOM 1583 C C . SER A 1 202 ? 49.059 -17.550 6.425 1.00 54.50 202 SER A C 1
ATOM 1585 O O . SER A 1 202 ? 49.255 -16.538 5.752 1.00 54.50 202 SER A O 1
ATOM 1587 N N . PRO A 1 203 ? 49.796 -18.663 6.264 1.00 52.81 203 PRO A N 1
ATOM 1588 C CA . PRO A 1 203 ? 50.908 -18.764 5.312 1.00 52.81 203 PRO A CA 1
ATOM 1589 C C . PRO A 1 203 ? 50.465 -18.705 3.834 1.00 52.81 203 PRO A C 1
ATOM 1591 O O . PRO A 1 203 ? 51.298 -18.725 2.935 1.00 52.81 203 PRO A O 1
ATOM 1594 N N . SER A 1 204 ? 49.160 -18.612 3.565 1.00 58.28 204 SER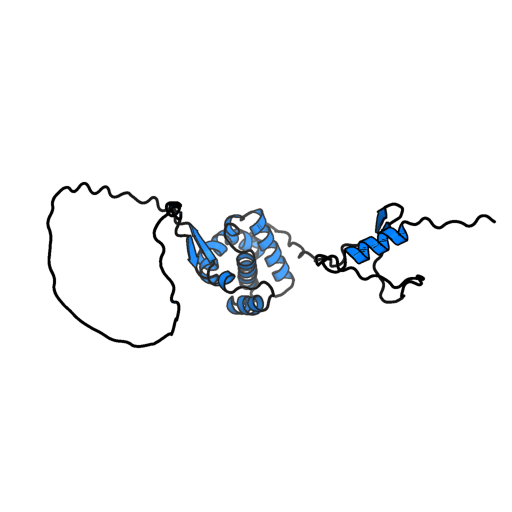 A N 1
ATOM 1595 C CA . SER A 1 204 ? 48.554 -18.587 2.232 1.00 58.28 204 SER A CA 1
ATOM 1596 C C . SER A 1 204 ? 47.617 -17.389 2.058 1.00 58.28 204 SER A C 1
ATOM 1598 O O . SER A 1 204 ? 46.852 -17.049 2.964 1.00 58.28 204 SER A O 1
ATOM 1600 N N . ARG A 1 205 ? 47.642 -16.771 0.866 1.00 60.41 205 ARG A N 1
ATOM 1601 C CA . ARG A 1 205 ? 46.768 -15.642 0.501 1.00 60.41 205 ARG A CA 1
ATOM 1602 C C . ARG A 1 205 ? 45.284 -16.000 0.712 1.00 60.41 205 ARG A C 1
ATOM 1604 O O . ARG A 1 205 ? 44.858 -17.054 0.241 1.00 60.41 205 ARG A O 1
ATOM 1611 N N . PRO A 1 206 ? 44.481 -15.133 1.358 1.00 62.81 206 PRO A N 1
ATOM 1612 C CA . PRO A 1 206 ? 43.058 -15.386 1.561 1.00 62.81 206 PRO A CA 1
ATOM 1613 C C . PRO A 1 206 ? 42.312 -15.411 0.221 1.00 62.81 206 PRO A C 1
ATOM 1615 O O . PRO A 1 206 ? 42.417 -14.482 -0.581 1.00 62.81 206 PRO A O 1
ATOM 1618 N N . MET A 1 207 ? 41.534 -16.468 -0.012 1.00 64.19 207 MET A N 1
ATOM 1619 C CA . MET A 1 207 ? 40.675 -16.597 -1.189 1.00 64.19 207 MET A CA 1
ATOM 1620 C C . MET A 1 207 ? 39.327 -15.910 -0.934 1.00 64.19 207 MET A C 1
ATOM 1622 O O . MET A 1 207 ? 38.630 -16.229 0.029 1.00 64.19 207 MET A O 1
ATOM 1626 N N . ARG A 1 208 ? 38.940 -14.957 -1.793 1.00 64.25 208 ARG A N 1
ATOM 1627 C CA . ARG A 1 208 ? 37.669 -14.225 -1.670 1.00 64.25 208 ARG A CA 1
ATOM 1628 C C . ARG A 1 208 ? 36.576 -14.913 -2.484 1.00 64.25 208 ARG A C 1
ATOM 1630 O O . ARG A 1 208 ? 36.620 -14.909 -3.707 1.00 64.25 208 ARG A O 1
ATOM 1637 N N . PHE A 1 209 ? 35.560 -15.430 -1.800 1.00 63.47 209 PHE A N 1
ATOM 1638 C CA . PHE A 1 209 ? 34.376 -16.026 -2.419 1.00 63.47 209 PHE A CA 1
ATOM 1639 C C . PHE A 1 209 ? 33.160 -15.101 -2.281 1.00 63.47 209 PHE A C 1
ATOM 1641 O O . PHE A 1 209 ? 32.894 -14.578 -1.199 1.00 63.47 209 PHE A O 1
ATOM 1648 N N . GLN A 1 210 ? 32.402 -14.901 -3.363 1.00 61.03 210 GLN A N 1
ATOM 1649 C CA . GLN A 1 210 ? 31.160 -14.125 -3.346 1.00 61.03 210 GLN A CA 1
ATOM 1650 C C . GLN A 1 210 ? 29.955 -15.056 -3.526 1.00 61.03 210 GLN A C 1
ATOM 1652 O O . GLN A 1 210 ? 29.598 -15.400 -4.645 1.00 61.03 210 GLN A O 1
ATOM 1657 N N . VAL A 1 211 ? 29.296 -15.406 -2.417 1.00 60.09 211 VAL A N 1
ATOM 1658 C CA . VAL A 1 211 ? 28.147 -16.338 -2.382 1.00 60.09 211 VAL A CA 1
ATOM 1659 C C . VAL A 1 211 ? 26.949 -15.829 -3.204 1.00 60.09 211 VAL A C 1
ATOM 1661 O O . VAL A 1 211 ? 26.195 -16.613 -3.767 1.00 60.09 211 VAL A O 1
ATOM 1664 N N . ASN A 1 212 ? 26.784 -14.505 -3.315 1.00 58.41 212 ASN A N 1
ATOM 1665 C CA . ASN A 1 212 ? 25.624 -13.877 -3.966 1.00 58.41 212 ASN A CA 1
ATOM 1666 C C . ASN A 1 212 ? 25.668 -13.914 -5.507 1.00 58.41 212 ASN A C 1
ATOM 1668 O O . ASN A 1 212 ? 24.816 -13.315 -6.161 1.00 58.41 212 ASN A O 1
ATOM 1672 N N . ARG A 1 213 ? 26.684 -14.544 -6.104 1.00 59.31 213 ARG A N 1
ATOM 1673 C CA . ARG A 1 213 ? 26.802 -14.741 -7.552 1.00 59.31 213 ARG A CA 1
ATOM 1674 C C . ARG A 1 213 ? 27.261 -16.169 -7.816 1.00 59.31 213 ARG A C 1
ATOM 1676 O O . ARG A 1 213 ? 28.057 -16.707 -7.055 1.00 59.31 213 ARG A O 1
ATOM 1683 N N . SER A 1 214 ? 26.783 -16.770 -8.907 1.00 54.88 214 SER A N 1
ATOM 1684 C CA . SER A 1 214 ? 27.275 -18.085 -9.326 1.00 54.88 214 SER A CA 1
ATOM 1685 C C . SER A 1 214 ? 28.794 -18.006 -9.548 1.00 54.88 214 SER A C 1
ATOM 1687 O O . SER A 1 214 ? 29.241 -17.141 -10.312 1.00 54.88 214 SER A O 1
ATOM 1689 N N . PRO A 1 215 ? 29.607 -18.872 -8.915 1.00 59.78 215 PRO A N 1
ATOM 1690 C CA . PRO A 1 215 ? 31.064 -18.835 -9.006 1.00 59.78 215 PRO A CA 1
ATOM 1691 C C . PRO A 1 215 ? 31.567 -19.452 -10.318 1.00 59.78 215 PRO A C 1
ATOM 1693 O O . PRO A 1 215 ? 32.588 -20.132 -10.347 1.00 59.78 215 PRO A O 1
ATOM 1696 N N . ALA A 1 216 ? 30.857 -19.212 -11.423 1.00 59.16 216 ALA A N 1
ATOM 1697 C CA . ALA A 1 216 ? 31.096 -19.840 -12.719 1.00 59.16 216 ALA A CA 1
ATOM 1698 C C . ALA A 1 216 ? 32.534 -19.654 -13.236 1.00 59.16 216 ALA A C 1
ATOM 1700 O O . ALA A 1 216 ? 33.004 -20.466 -14.023 1.00 59.16 216 ALA A O 1
ATOM 1701 N N . LYS A 1 217 ? 33.247 -18.613 -12.781 1.00 58.59 217 LYS A N 1
ATOM 1702 C CA . LYS A 1 217 ? 34.627 -18.331 -13.199 1.00 58.59 217 LYS A CA 1
ATOM 1703 C C . LYS A 1 217 ? 35.710 -18.946 -12.306 1.00 58.59 217 LYS A C 1
ATOM 1705 O O . LYS A 1 217 ? 36.841 -19.030 -12.759 1.00 58.59 217 LYS A O 1
ATOM 1710 N N . ASP A 1 218 ? 35.391 -19.386 -11.085 1.00 65.38 218 ASP A N 1
ATOM 1711 C CA . ASP A 1 218 ? 36.415 -19.743 -10.081 1.00 65.38 218 ASP A CA 1
ATOM 1712 C C . ASP A 1 218 ? 36.191 -21.110 -9.406 1.00 65.38 218 ASP A C 1
ATOM 1714 O O . ASP A 1 218 ? 36.938 -21.500 -8.512 1.00 65.38 218 ASP A O 1
ATOM 1718 N N . LEU A 1 219 ? 35.194 -21.888 -9.849 1.00 71.62 219 LEU A N 1
ATOM 1719 C CA . LEU A 1 219 ? 34.905 -23.235 -9.328 1.00 71.62 219 LEU A CA 1
ATOM 1720 C C . LEU A 1 219 ? 36.106 -24.186 -9.400 1.00 71.62 219 LEU A C 1
ATOM 1722 O O . LEU A 1 219 ? 36.339 -24.950 -8.465 1.00 71.62 219 LEU A O 1
ATOM 1726 N N . HIS A 1 220 ? 36.885 -24.142 -10.483 1.00 71.50 220 HIS A N 1
ATOM 1727 C CA . HIS A 1 220 ? 38.082 -24.976 -10.619 1.00 71.50 220 HIS A CA 1
ATOM 1728 C C . HIS A 1 220 ? 39.157 -24.605 -9.592 1.00 71.50 220 HIS A C 1
ATOM 1730 O O . HIS A 1 220 ? 39.765 -25.496 -9.002 1.00 71.50 220 HIS A O 1
ATOM 1736 N N . HIS A 1 221 ? 39.330 -23.311 -9.319 1.00 71.56 221 HIS A N 1
ATOM 1737 C CA . HIS A 1 221 ? 40.260 -22.814 -8.309 1.00 71.56 221 HIS A CA 1
ATOM 1738 C C . HIS A 1 221 ? 39.803 -23.176 -6.893 1.00 71.56 221 HIS A C 1
ATOM 1740 O O . HIS A 1 221 ? 40.602 -23.676 -6.105 1.00 71.56 221 HIS A O 1
ATOM 1746 N N . ILE A 1 222 ? 38.507 -23.011 -6.595 1.00 71.88 222 ILE A N 1
ATOM 1747 C CA . ILE A 1 222 ? 37.895 -23.417 -5.318 1.00 71.88 222 ILE A CA 1
ATOM 1748 C C . ILE A 1 222 ? 38.135 -24.911 -5.083 1.00 71.88 222 ILE A C 1
ATOM 1750 O O . ILE A 1 222 ? 38.634 -25.314 -4.034 1.00 71.88 222 ILE A O 1
ATOM 1754 N N . ASN A 1 223 ? 37.832 -25.739 -6.084 1.00 76.38 223 ASN A N 1
ATOM 1755 C CA . ASN A 1 223 ? 38.017 -27.182 -6.004 1.00 76.38 223 ASN A CA 1
ATOM 1756 C C . ASN A 1 223 ? 39.497 -27.572 -5.859 1.00 76.38 223 ASN A C 1
ATOM 1758 O O . ASN A 1 223 ? 39.790 -28.538 -5.159 1.00 76.38 223 ASN A O 1
ATOM 1762 N N . ALA A 1 224 ? 40.426 -26.841 -6.483 1.00 76.88 224 ALA A N 1
ATOM 1763 C CA . ALA A 1 224 ? 41.862 -27.068 -6.331 1.00 76.88 224 ALA A CA 1
ATOM 1764 C C . ALA A 1 224 ? 42.346 -26.752 -4.906 1.00 76.88 224 ALA A C 1
ATOM 1766 O O . ALA A 1 224 ? 43.034 -27.577 -4.309 1.00 76.88 224 ALA A O 1
ATOM 1767 N N . VAL A 1 225 ? 41.932 -25.616 -4.333 1.00 71.00 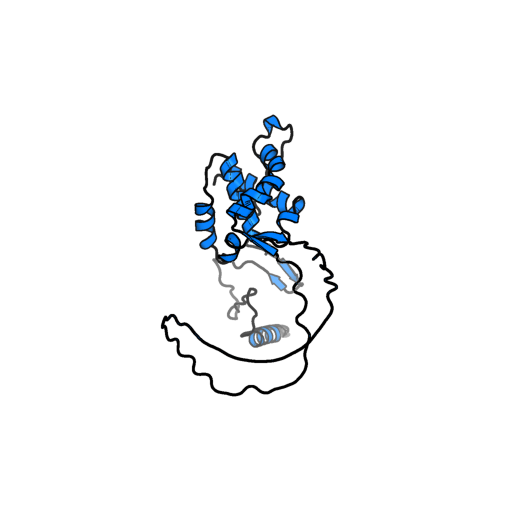225 VAL A N 1
ATOM 1768 C CA . VAL A 1 225 ? 42.277 -25.223 -2.955 1.00 71.00 225 VAL A CA 1
ATOM 1769 C C . VAL A 1 225 ? 41.711 -26.217 -1.941 1.00 71.00 225 VAL A C 1
ATOM 1771 O O . VAL A 1 225 ? 42.438 -26.668 -1.059 1.00 71.00 225 VAL A O 1
ATOM 1774 N N . ILE A 1 226 ? 40.450 -26.634 -2.098 1.00 71.62 226 ILE A N 1
ATOM 1775 C CA . ILE A 1 226 ? 39.831 -27.645 -1.225 1.00 71.62 226 ILE A CA 1
ATOM 1776 C C . ILE A 1 226 ? 40.612 -28.964 -1.293 1.00 71.62 226 ILE A C 1
ATOM 1778 O O . ILE A 1 226 ? 40.951 -29.529 -0.254 1.00 71.62 226 ILE A O 1
ATOM 1782 N N . ARG A 1 227 ? 40.967 -29.429 -2.498 1.00 74.25 227 ARG A N 1
ATOM 1783 C CA . ARG A 1 227 ? 41.747 -30.666 -2.687 1.00 74.25 227 ARG A CA 1
ATOM 1784 C C . ARG A 1 227 ? 43.166 -30.568 -2.123 1.00 74.25 227 ARG A C 1
ATOM 1786 O O . ARG A 1 227 ? 43.663 -31.561 -1.607 1.00 74.25 227 ARG A O 1
ATOM 1793 N N . GLN A 1 228 ? 43.803 -29.398 -2.191 1.00 65.94 228 GLN A N 1
ATOM 1794 C CA . GLN A 1 228 ? 45.116 -29.157 -1.579 1.00 65.94 228 GLN A CA 1
ATOM 1795 C C . GLN A 1 228 ? 45.033 -29.128 -0.047 1.00 65.94 228 GLN A C 1
ATOM 1797 O O . GLN A 1 228 ? 45.882 -29.713 0.616 1.00 65.94 228 GLN A O 1
ATOM 1802 N N . SER A 1 229 ? 43.984 -28.519 0.518 1.00 60.47 229 SER A N 1
ATOM 1803 C CA . SER A 1 229 ? 43.750 -28.479 1.970 1.00 60.47 229 SER A CA 1
ATOM 1804 C C . SER A 1 229 ? 43.326 -29.823 2.575 1.00 60.47 229 SER A C 1
ATOM 1806 O O . SER A 1 229 ? 43.426 -30.011 3.783 1.00 60.47 229 SER A O 1
ATOM 1808 N N . ALA A 1 230 ? 42.864 -30.763 1.745 1.00 58.38 230 ALA A N 1
ATOM 1809 C CA . ALA A 1 230 ? 42.494 -32.115 2.155 1.00 58.38 230 ALA A CA 1
ATOM 1810 C C . ALA A 1 230 ? 43.703 -33.052 2.337 1.00 58.38 230 ALA A C 1
ATOM 1812 O O . ALA A 1 230 ? 43.517 -34.208 2.714 1.00 58.38 230 ALA A O 1
ATOM 1813 N N . GLN A 1 231 ? 44.931 -32.584 2.078 1.00 50.66 231 GLN A N 1
ATOM 1814 C CA . GLN A 1 231 ? 46.126 -33.342 2.430 1.00 50.66 231 GLN A CA 1
ATOM 1815 C C . GLN A 1 231 ? 46.331 -33.271 3.949 1.00 50.66 231 GLN A C 1
ATOM 1817 O O . GLN A 1 231 ? 46.525 -32.175 4.480 1.00 50.66 231 GLN A O 1
ATOM 1822 N N . PRO A 1 232 ? 46.276 -34.404 4.673 1.00 44.69 232 PRO A N 1
ATOM 1823 C CA . PRO A 1 232 ? 46.526 -34.398 6.102 1.00 44.69 232 PRO A CA 1
ATOM 1824 C C . PRO A 1 232 ? 47.949 -33.897 6.344 1.00 44.69 232 PRO A C 1
ATOM 1826 O O . PRO A 1 232 ? 48.892 -34.344 5.687 1.00 44.69 232 PRO A O 1
ATOM 1829 N N . TYR A 1 233 ? 48.103 -32.970 7.291 1.00 45.72 233 TYR A N 1
ATOM 1830 C CA . TYR A 1 233 ? 49.403 -32.617 7.845 1.00 45.72 233 TYR A CA 1
ATOM 1831 C C . TYR A 1 233 ? 50.127 -33.918 8.213 1.00 45.72 233 TYR A C 1
ATOM 1833 O O . TYR A 1 233 ? 49.737 -34.605 9.158 1.00 45.72 233 TYR A O 1
ATOM 1841 N N . ARG A 1 234 ? 51.162 -34.284 7.445 1.00 41.09 234 ARG A N 1
ATOM 1842 C CA . ARG A 1 234 ? 52.112 -35.315 7.864 1.00 41.09 234 ARG A CA 1
ATOM 1843 C C . ARG A 1 234 ? 52.827 -34.755 9.083 1.00 41.09 234 ARG A C 1
ATOM 1845 O O . ARG A 1 234 ? 53.721 -33.925 8.956 1.00 41.09 234 ARG A O 1
ATOM 1852 N N . ILE A 1 235 ? 52.394 -35.196 10.256 1.00 42.81 235 ILE A N 1
ATOM 1853 C CA . ILE A 1 235 ? 53.194 -35.114 11.470 1.00 42.81 235 ILE A CA 1
ATOM 1854 C C . ILE A 1 235 ? 54.460 -35.917 11.158 1.00 42.81 235 ILE A C 1
ATOM 1856 O O . ILE A 1 235 ? 54.384 -37.122 10.914 1.00 42.81 235 ILE A O 1
ATOM 1860 N N . ALA A 1 236 ? 55.597 -35.232 11.048 1.00 36.59 236 ALA A N 1
ATOM 1861 C CA . ALA A 1 236 ? 56.885 -35.899 10.947 1.00 36.59 236 ALA A CA 1
ATOM 1862 C C . ALA A 1 236 ? 57.109 -36.698 12.245 1.00 36.59 236 ALA A C 1
ATOM 1864 O O . ALA A 1 236 ? 56.875 -36.142 13.322 1.00 36.59 236 ALA A O 1
ATOM 1865 N N . PRO A 1 237 ? 57.496 -37.984 12.179 1.00 41.12 237 PRO A N 1
ATOM 1866 C CA . PRO A 1 237 ? 57.945 -38.691 13.367 1.00 41.12 237 PRO A CA 1
ATOM 1867 C C . PRO A 1 237 ? 59.284 -38.095 13.831 1.00 41.12 237 PRO A C 1
ATOM 1869 O O . PRO A 1 237 ? 60.053 -37.610 13.001 1.00 41.12 237 PRO A O 1
ATOM 1872 N N . PHE A 1 238 ? 59.465 -38.099 15.154 1.00 43.72 238 PHE A N 1
ATOM 1873 C CA . PHE A 1 238 ? 60.559 -37.503 15.931 1.00 43.72 238 PHE A CA 1
ATOM 1874 C C . PHE A 1 238 ? 61.963 -37.677 15.345 1.00 43.72 238 PHE A C 1
ATOM 1876 O O . PHE A 1 238 ? 62.276 -38.797 14.881 1.00 43.72 238 PHE A O 1
#

pLDDT: mean 71.89, std 22.61, range [31.94, 98.38]

InterPro domains:
  IPR002719 Retinoblastoma-associated protein, B-box [PF01857] (2-149)
  IPR028309 Retinoblastoma protein family [PTHR13742] (3-230)
  IPR036915 Cyclin-like superfamily [SSF47954] (3-157)